Protein AF-A0A654IGX2-F1 (afdb_monomer_lite)

Secondary structure (DSSP, 8-state):
----S-TTTTTTHHHHHHHHHHHHHHHHHHHHIIIIIHHHH-TT-EEEEEEEEEEEETTEEEEEEEEEEEEE-TTT--EEEEEE-SSHHHHHTTT-SB-HHHHHHHHHHHHTTPPPPGGGGGGS--HHHHHHHHHHTTHHHHHHHHHHHHHHHHHHHHHT--SEEEEEEEEEEE---STT---EEEEEEEEEEE-----

pLDDT: mean 85.75, std 12.94, range [39.56, 97.81]

Organism: NCBI:txid1179777

Sequence (199 aa):
MSIEIDIFNNEFLFLKELYSQKANEINQIEKHFREVERKKLHPNWRIYRRSKRKWITLAGIFELNITMYEATDKITNKITRFTYYHHNKLKELKFSKYDTDNIKFAIKSYLDGSTIPSFLRPFLPSKQLLNHYLQTLKISNKIEQENKGKLDSLKTKLFNSDEQIYIEMDDLYINHQAEKKKKMRVREIIFHTQKITSL

Foldseek 3Di:
DDPPDPPCPCVQVVVLVVVAVVLVVQQVLVVCCVPPVCCVPPVQKDFPDKDWAWAFEQSGIGTHIWTKIWGQDPPPRDIDIDTDRSDVVVVVCPVHSADPVLLVVQLVCVVVVHDDDPVCVVRHDDPVVNVVCCVVVVVVVVVVVVVVVVVVVVVVCVVPDPFDKDKDKDWDWDQDPDPDDRTDTDIDIDIDTDPPDDD

Structure (mmCIF, N/CA/C/O backbone):
data_AF-A0A654IGX2-F1
#
_entry.id   AF-A0A654IGX2-F1
#
loop_
_atom_site.group_PDB
_atom_site.id
_atom_site.type_symbol
_atom_site.label_atom_id
_atom_site.label_alt_id
_atom_site.label_comp_id
_atom_site.label_asym_id
_atom_site.label_entity_id
_atom_site.label_seq_id
_atom_site.pdbx_PDB_ins_code
_atom_site.Cartn_x
_atom_site.Cartn_y
_atom_site.Cartn_z
_atom_site.occupancy
_atom_site.B_iso_or_equiv
_atom_site.auth_seq_id
_atom_site.auth_comp_id
_atom_site.auth_asym_id
_atom_site.auth_atom_id
_atom_site.pdbx_PDB_model_num
ATOM 1 N N . MET A 1 1 ? -21.123 -27.443 3.506 1.00 41.62 1 MET A N 1
ATOM 2 C CA . MET A 1 1 ? -21.437 -27.327 2.070 1.00 41.62 1 MET A CA 1
ATOM 3 C C . MET A 1 1 ? -20.733 -26.070 1.575 1.00 41.62 1 MET A C 1
ATOM 5 O O . MET A 1 1 ? -21.175 -24.977 1.897 1.00 41.62 1 MET A O 1
ATOM 9 N N . SER A 1 2 ? -19.550 -26.207 0.971 1.00 46.69 2 SER A N 1
ATOM 10 C CA . SER A 1 2 ? -18.832 -25.081 0.365 1.00 46.69 2 SER A CA 1
ATOM 11 C C . SER A 1 2 ? -19.423 -24.853 -1.015 1.00 46.69 2 SER A C 1
ATOM 13 O O . SER A 1 2 ? -19.369 -25.742 -1.859 1.00 46.69 2 SER A O 1
ATOM 15 N N . ILE A 1 3 ? -20.030 -23.692 -1.233 1.00 47.44 3 ILE A N 1
ATOM 16 C CA . ILE A 1 3 ? -20.425 -23.278 -2.575 1.00 47.44 3 ILE A CA 1
ATOM 17 C C . ILE A 1 3 ? -19.112 -23.034 -3.336 1.00 47.44 3 ILE A C 1
ATOM 19 O O . ILE A 1 3 ? -18.418 -22.060 -3.068 1.00 47.44 3 ILE A O 1
ATOM 23 N N . GLU A 1 4 ? -18.724 -23.966 -4.210 1.00 57.72 4 GLU A N 1
ATOM 24 C CA . GLU A 1 4 ? -17.511 -23.864 -5.045 1.00 57.72 4 GLU A CA 1
ATOM 25 C C . GLU A 1 4 ? -17.685 -22.892 -6.223 1.00 57.72 4 GLU A C 1
ATOM 27 O O . GLU A 1 4 ? -16.710 -22.506 -6.865 1.00 57.72 4 GLU A O 1
ATOM 32 N N . ILE A 1 5 ? -18.922 -22.467 -6.493 1.00 54.00 5 ILE A N 1
ATOM 33 C CA . ILE A 1 5 ? -19.256 -21.529 -7.562 1.00 54.00 5 ILE A CA 1
ATOM 34 C C . ILE A 1 5 ? -19.442 -20.143 -6.951 1.00 54.00 5 ILE A C 1
ATOM 36 O O . ILE A 1 5 ? -20.475 -19.840 -6.354 1.00 54.00 5 ILE A O 1
ATOM 40 N N . ASP A 1 6 ? -18.438 -19.289 -7.121 1.00 57.69 6 ASP A N 1
ATOM 41 C CA . ASP A 1 6 ? -18.555 -17.870 -6.808 1.00 57.69 6 ASP A CA 1
ATOM 42 C C . ASP A 1 6 ? -19.460 -17.187 -7.849 1.00 57.69 6 ASP A C 1
ATOM 44 O O . ASP A 1 6 ? -19.015 -16.744 -8.909 1.00 57.69 6 ASP A O 1
ATOM 48 N N . ILE A 1 7 ? -20.761 -17.136 -7.552 1.00 58.22 7 ILE A N 1
ATOM 49 C CA . ILE A 1 7 ? -21.779 -16.451 -8.365 1.00 58.22 7 ILE A CA 1
ATOM 50 C C . ILE A 1 7 ? -21.564 -14.927 -8.436 1.00 58.22 7 ILE A C 1
ATOM 52 O O . ILE A 1 7 ? -22.205 -14.258 -9.244 1.00 58.22 7 ILE A O 1
ATOM 56 N N . PHE A 1 8 ? -20.635 -14.390 -7.639 1.00 61.94 8 PHE A N 1
ATOM 57 C CA . PHE A 1 8 ? -20.276 -12.977 -7.562 1.00 61.94 8 PHE A CA 1
ATOM 58 C C . PHE A 1 8 ? -18.920 -12.661 -8.212 1.00 61.94 8 PHE A C 1
ATOM 60 O O . PHE A 1 8 ? -18.457 -11.524 -8.172 1.00 61.94 8 PHE A O 1
ATOM 67 N N . ASN A 1 9 ? -18.295 -13.617 -8.908 1.00 58.19 9 ASN A N 1
ATOM 68 C CA . ASN A 1 9 ? -16.995 -13.425 -9.570 1.00 58.19 9 ASN A CA 1
ATOM 69 C C . ASN A 1 9 ? -17.001 -12.297 -10.637 1.00 58.19 9 ASN A C 1
ATOM 71 O O . ASN A 1 9 ? -15.951 -11.803 -11.054 1.00 58.19 9 ASN A O 1
ATOM 75 N N . ASN A 1 10 ? -18.190 -11.852 -11.059 1.00 57.22 10 ASN A N 1
ATOM 76 C CA . ASN A 1 10 ? -18.388 -10.737 -11.985 1.00 57.22 10 ASN A CA 1
ATOM 77 C C . ASN A 1 10 ? -18.581 -9.368 -11.302 1.00 57.22 10 ASN A C 1
ATOM 79 O O . ASN A 1 10 ? -18.597 -8.359 -12.007 1.00 57.22 10 ASN A O 1
ATOM 83 N N . GLU A 1 11 ? -18.692 -9.288 -9.968 1.00 59.75 11 GLU A N 1
ATOM 84 C CA . GLU A 1 11 ? -19.080 -8.060 -9.241 1.00 59.75 11 GLU A CA 1
ATOM 85 C C . GLU A 1 11 ? -18.086 -6.894 -9.368 1.00 59.75 11 GLU A C 1
ATOM 87 O O . GLU A 1 11 ? -18.400 -5.761 -9.012 1.00 59.75 11 GLU A O 1
ATOM 92 N N . PHE A 1 12 ? -16.915 -7.115 -9.967 1.00 68.06 12 PHE A N 1
ATOM 93 C CA . PHE A 1 12 ? -15.932 -6.060 -10.216 1.00 68.06 12 PHE A CA 1
ATOM 94 C C . PHE A 1 12 ? -15.356 -6.075 -11.632 1.00 68.06 12 PHE A C 1
ATOM 96 O O . PHE A 1 12 ? -14.269 -5.535 -11.843 1.00 68.06 12 PHE A O 1
ATOM 103 N N . LEU A 1 13 ? -16.058 -6.666 -12.609 1.00 80.81 13 LEU A N 1
ATOM 104 C CA . LEU A 1 13 ? -15.555 -6.786 -13.984 1.00 80.81 13 LEU A CA 1
ATOM 105 C C . LEU A 1 13 ? -15.146 -5.421 -14.557 1.00 80.81 13 LEU A C 1
ATOM 107 O O . LEU A 1 13 ? -14.019 -5.261 -15.019 1.00 80.81 13 LEU A O 1
ATOM 111 N N . PHE A 1 14 ? -16.004 -4.411 -14.388 1.00 85.88 14 PHE A N 1
ATOM 112 C CA . PHE A 1 14 ? -15.726 -3.039 -14.811 1.00 85.88 14 PHE A CA 1
ATOM 113 C C . PHE A 1 14 ? -14.461 -2.455 -14.162 1.00 85.88 14 PHE A C 1
ATOM 115 O O . PHE A 1 14 ? -13.603 -1.899 -14.847 1.00 85.88 14 PHE A O 1
ATOM 122 N N . LEU A 1 15 ? -14.302 -2.592 -12.839 1.00 87.38 15 LEU A N 1
ATOM 123 C CA . LEU A 1 15 ? -13.105 -2.088 -12.160 1.00 87.38 15 LEU A CA 1
ATOM 124 C C . LEU A 1 15 ? -11.863 -2.841 -12.637 1.00 87.38 15 LEU A C 1
ATOM 126 O O . LEU A 1 15 ? -10.837 -2.227 -12.921 1.00 87.38 15 LEU A O 1
ATOM 130 N N . LYS A 1 16 ? -11.945 -4.164 -12.765 1.00 90.06 16 LYS A N 1
ATOM 131 C CA . LYS A 1 16 ? -10.838 -4.989 -13.246 1.00 90.06 16 LYS A CA 1
ATOM 132 C C . LYS A 1 16 ? -10.408 -4.581 -14.656 1.00 90.06 16 LYS A C 1
ATOM 134 O O . LYS A 1 16 ? -9.208 -4.457 -14.902 1.00 90.06 16 LYS A O 1
ATOM 139 N N . GLU A 1 17 ? -11.360 -4.317 -15.547 1.00 92.50 17 GLU A N 1
ATOM 140 C CA . GLU A 1 17 ? -11.111 -3.794 -16.893 1.00 92.50 17 GLU A CA 1
ATOM 141 C C . GLU A 1 17 ? -10.457 -2.413 -16.851 1.00 92.50 17 GLU A C 1
ATOM 143 O O . GLU A 1 17 ? -9.412 -2.220 -17.471 1.00 92.50 17 GLU A O 1
ATOM 148 N N . LEU A 1 18 ? -10.990 -1.484 -16.055 1.00 93.69 18 LEU A N 1
ATOM 149 C CA . LEU A 1 18 ? -10.430 -0.142 -15.890 1.00 93.69 18 LEU A CA 1
ATOM 150 C C . LEU A 1 18 ? -8.968 -0.184 -15.417 1.00 93.69 18 LEU A C 1
ATOM 152 O O . LEU A 1 18 ? -8.101 0.501 -15.964 1.00 93.69 18 LEU A O 1
ATOM 156 N N . TYR A 1 19 ? -8.671 -0.989 -14.395 1.00 94.56 19 TYR A N 1
ATOM 157 C CA . TYR A 1 19 ? -7.307 -1.143 -13.888 1.00 94.56 19 TYR A CA 1
ATOM 158 C C . TYR A 1 19 ? -6.400 -1.878 -14.884 1.00 94.56 19 TYR A C 1
ATOM 160 O O . TYR A 1 19 ? -5.222 -1.535 -14.994 1.00 94.56 19 TYR A O 1
ATOM 168 N N . SER A 1 20 ? -6.935 -2.835 -15.649 1.00 95.50 20 SER A N 1
ATOM 169 C CA . SER A 1 20 ? -6.199 -3.510 -16.721 1.00 95.50 20 SER A CA 1
ATOM 170 C C . SER A 1 20 ? -5.816 -2.540 -17.840 1.00 95.50 20 SER A C 1
ATOM 172 O O . SER A 1 20 ? -4.650 -2.494 -18.234 1.00 95.50 20 SER A O 1
ATOM 174 N N . GLN A 1 21 ? -6.754 -1.704 -18.292 1.00 96.44 21 GLN A N 1
ATOM 175 C CA . GLN A 1 21 ? -6.509 -0.666 -19.294 1.00 96.44 21 GLN A CA 1
ATOM 176 C C . GLN A 1 21 ? -5.429 0.313 -18.824 1.00 96.44 21 GLN A C 1
ATOM 178 O O . GLN A 1 21 ? -4.452 0.533 -19.537 1.00 96.44 21 GLN A O 1
ATOM 183 N N . LYS A 1 22 ? -5.530 0.809 -17.584 1.00 96.19 22 LYS A N 1
ATOM 184 C CA . LYS A 1 22 ? -4.509 1.688 -16.989 1.00 96.19 22 LYS A CA 1
ATOM 185 C C . LYS A 1 22 ? -3.140 1.016 -16.883 1.00 96.19 22 LYS A C 1
ATOM 187 O O . LYS A 1 22 ? -2.118 1.635 -17.167 1.00 96.19 22 LYS A O 1
ATOM 192 N N . ALA A 1 23 ? -3.088 -0.252 -16.475 1.00 97.00 23 ALA A N 1
ATOM 193 C CA . ALA A 1 23 ? -1.830 -0.993 -16.419 1.00 97.00 23 ALA A CA 1
ATOM 194 C C . ALA A 1 23 ? -1.205 -1.143 -17.816 1.00 97.00 23 ALA A C 1
ATOM 196 O O . ALA A 1 23 ? 0.006 -0.975 -17.970 1.00 97.00 23 ALA A O 1
ATOM 197 N N . ASN A 1 24 ? -2.026 -1.402 -18.836 1.00 97.56 24 ASN A N 1
ATOM 198 C CA . ASN A 1 24 ? -1.583 -1.491 -20.224 1.00 97.56 24 ASN A CA 1
ATOM 199 C C . ASN A 1 24 ? -1.046 -0.155 -20.743 1.00 97.56 24 ASN A C 1
ATOM 201 O O . ASN A 1 24 ? 0.027 -0.144 -21.340 1.00 97.56 24 ASN A O 1
ATOM 205 N N . GLU A 1 25 ? -1.726 0.955 -20.465 1.00 97.38 25 GLU A N 1
ATOM 206 C CA . GLU A 1 25 ? -1.271 2.305 -20.816 1.00 97.38 25 GLU A CA 1
ATOM 207 C C . GLU A 1 25 ? 0.113 2.600 -20.215 1.00 97.38 25 GLU A C 1
ATOM 209 O O . GLU A 1 25 ? 1.060 2.928 -20.932 1.00 97.38 25 GLU A O 1
ATOM 214 N N . ILE A 1 26 ? 0.282 2.370 -18.909 1.00 96.94 26 ILE A N 1
ATOM 215 C CA . ILE A 1 26 ? 1.569 2.557 -18.219 1.00 96.94 26 ILE A CA 1
ATOM 216 C C . ILE A 1 26 ? 2.664 1.677 -18.844 1.00 96.94 26 ILE A C 1
ATOM 218 O O . ILE A 1 26 ? 3.802 2.116 -19.031 1.00 96.94 26 ILE A O 1
ATOM 222 N N . ASN A 1 27 ? 2.328 0.434 -19.192 1.00 97.81 27 ASN A N 1
ATOM 223 C CA . ASN A 1 27 ? 3.257 -0.496 -19.827 1.00 97.81 27 ASN A CA 1
ATOM 224 C C . ASN A 1 27 ? 3.634 -0.078 -21.252 1.00 97.81 27 ASN A C 1
ATOM 226 O O . ASN A 1 27 ? 4.770 -0.312 -21.670 1.00 97.81 27 ASN A O 1
ATOM 230 N N . GLN A 1 28 ? 2.714 0.538 -21.994 1.00 97.50 28 GLN A N 1
ATOM 231 C CA . GLN A 1 28 ? 2.987 1.097 -23.315 1.00 97.50 28 GLN A CA 1
ATOM 232 C C . GLN A 1 28 ? 3.924 2.303 -23.221 1.00 97.50 28 GLN A C 1
ATOM 234 O O . GLN A 1 28 ? 4.871 2.373 -24.002 1.00 97.50 28 GLN A O 1
ATOM 239 N N . ILE A 1 29 ? 3.732 3.182 -22.231 1.00 96.50 29 ILE A N 1
ATOM 240 C CA . ILE A 1 29 ? 4.632 4.314 -21.960 1.00 96.50 29 ILE A CA 1
ATOM 241 C C . ILE A 1 29 ? 6.053 3.811 -21.657 1.00 96.50 29 ILE A C 1
ATOM 243 O O . ILE A 1 29 ? 7.017 4.261 -22.277 1.00 96.50 29 ILE A O 1
ATOM 247 N N . GLU A 1 30 ? 6.199 2.825 -20.760 1.00 96.06 30 GLU A N 1
ATOM 248 C CA . GLU A 1 30 ? 7.504 2.204 -20.471 1.00 96.06 30 GLU A CA 1
ATOM 249 C C . GLU A 1 30 ? 8.147 1.626 -21.733 1.00 96.06 30 GLU A C 1
ATOM 251 O O . GLU A 1 30 ? 9.325 1.876 -22.007 1.00 96.06 30 GLU A O 1
ATOM 256 N N . LYS A 1 31 ? 7.370 0.869 -22.516 1.00 96.44 31 LYS A N 1
ATOM 257 C CA . LYS A 1 31 ? 7.854 0.212 -23.729 1.00 96.44 31 LYS A CA 1
ATOM 258 C C . LYS A 1 31 ? 8.321 1.234 -24.761 1.00 96.44 31 LYS A C 1
ATOM 260 O O . LYS A 1 31 ? 9.419 1.079 -25.299 1.00 96.44 31 LYS A O 1
ATOM 265 N N . HIS A 1 32 ? 7.516 2.266 -25.008 1.00 96.56 32 HIS A N 1
ATOM 266 C CA . HIS A 1 32 ? 7.827 3.325 -25.959 1.00 96.56 32 HIS A CA 1
ATOM 267 C C . HIS A 1 32 ? 9.110 4.056 -25.568 1.00 96.56 32 HIS A C 1
ATOM 269 O O . HIS A 1 32 ? 10.025 4.171 -26.388 1.00 96.56 32 HIS A O 1
ATOM 275 N N . PHE A 1 33 ? 9.238 4.450 -24.297 1.00 95.69 33 PHE A N 1
ATOM 276 C CA . PHE A 1 33 ? 10.460 5.082 -23.819 1.00 95.69 33 PHE A CA 1
ATOM 277 C C . PHE A 1 33 ? 11.670 4.166 -24.020 1.00 95.69 33 PHE A C 1
ATOM 279 O O . PHE A 1 33 ? 12.678 4.569 -24.598 1.00 95.69 33 PHE A O 1
ATOM 286 N N . ARG A 1 34 ? 11.589 2.909 -23.569 1.00 94.44 34 ARG A N 1
ATOM 287 C CA . ARG A 1 34 ? 12.714 1.963 -23.608 1.00 94.44 34 ARG A CA 1
ATOM 288 C C . ARG A 1 34 ? 13.210 1.696 -25.031 1.00 94.44 34 ARG A C 1
ATOM 290 O O . ARG A 1 34 ? 14.422 1.581 -25.250 1.00 94.44 34 ARG A O 1
ATOM 297 N N . GLU A 1 35 ? 12.288 1.547 -25.979 1.00 94.12 35 GLU A N 1
ATOM 298 C CA . GLU A 1 35 ? 12.586 1.131 -27.355 1.00 94.12 35 GLU A CA 1
ATOM 299 C C . GLU A 1 35 ? 12.925 2.310 -28.271 1.00 94.12 35 GLU A C 1
ATOM 301 O O . GLU A 1 35 ? 13.792 2.161 -29.141 1.00 94.12 35 GLU A O 1
ATOM 306 N N . VAL A 1 36 ? 12.298 3.470 -28.043 1.00 94.56 36 VAL A N 1
ATOM 307 C CA . VAL A 1 36 ? 12.365 4.640 -28.927 1.00 94.56 36 VAL A CA 1
ATOM 308 C C . VAL A 1 36 ? 13.029 5.831 -28.237 1.00 94.56 36 VAL A C 1
ATOM 310 O O . VAL A 1 36 ? 14.133 6.216 -28.627 1.00 94.56 36 VAL A O 1
ATOM 313 N N . GLU A 1 37 ? 12.401 6.421 -27.217 1.00 94.62 37 GLU A N 1
ATOM 314 C CA . GLU A 1 37 ? 12.834 7.721 -26.672 1.00 94.62 37 GLU A CA 1
ATOM 315 C C . GLU A 1 37 ? 14.202 7.655 -25.996 1.00 94.62 37 GLU A C 1
ATOM 317 O O . GLU A 1 37 ? 15.047 8.516 -26.226 1.00 94.62 37 GLU A O 1
ATOM 322 N N . ARG A 1 38 ? 14.480 6.592 -25.237 1.00 94.19 38 ARG A N 1
ATOM 323 C CA . ARG A 1 38 ? 15.766 6.379 -24.564 1.00 94.19 38 ARG A CA 1
ATOM 324 C C . ARG A 1 38 ? 16.930 6.418 -25.548 1.00 94.19 38 ARG A C 1
ATOM 326 O O . ARG A 1 38 ? 17.967 6.981 -25.226 1.00 94.19 38 ARG A O 1
ATOM 333 N N . LYS A 1 39 ? 16.784 5.834 -26.744 1.00 92.44 39 LYS A N 1
ATOM 334 C CA . LYS A 1 39 ? 17.851 5.849 -27.762 1.00 92.44 39 LYS A CA 1
ATOM 335 C C . LYS A 1 39 ? 18.166 7.270 -28.230 1.00 92.44 39 LYS A C 1
ATOM 337 O O . LYS A 1 39 ? 19.323 7.555 -28.512 1.00 92.44 39 LYS A O 1
ATOM 342 N N . LYS A 1 40 ? 17.146 8.132 -28.294 1.00 93.62 40 LYS A N 1
ATOM 343 C CA . LYS A 1 40 ? 17.262 9.533 -28.716 1.00 93.62 40 LYS A CA 1
ATOM 344 C C . LYS A 1 40 ? 17.799 10.424 -27.591 1.00 93.62 40 LYS A C 1
ATOM 346 O O . LYS A 1 40 ? 18.736 11.177 -27.809 1.00 93.62 40 LYS A O 1
ATOM 351 N N . LEU A 1 41 ? 17.226 10.314 -26.392 1.00 93.19 41 LEU A N 1
ATOM 352 C CA . LEU A 1 41 ? 17.510 11.197 -25.254 1.00 93.19 41 LEU A CA 1
ATOM 353 C C . LEU A 1 41 ? 18.749 10.772 -24.455 1.00 93.19 41 LEU A C 1
ATOM 355 O O . LEU A 1 41 ? 19.503 11.608 -23.964 1.00 93.19 41 LEU A O 1
ATOM 359 N N . HIS A 1 42 ? 18.962 9.463 -24.311 1.00 91.94 42 HIS A N 1
ATOM 360 C CA . HIS A 1 42 ? 19.992 8.882 -23.449 1.00 91.94 42 HIS A CA 1
ATOM 361 C C . HIS A 1 42 ? 20.700 7.704 -24.141 1.00 91.94 42 HIS A C 1
ATOM 363 O O . HIS A 1 42 ? 20.568 6.544 -23.722 1.00 91.94 42 HIS A O 1
ATOM 369 N N . PRO A 1 43 ? 21.463 7.962 -25.221 1.00 90.06 43 PRO A N 1
ATOM 370 C CA . PRO A 1 43 ? 22.091 6.908 -26.018 1.00 90.06 43 PRO A CA 1
ATOM 371 C C . PRO A 1 43 ? 23.091 6.065 -25.214 1.00 90.06 43 PRO A C 1
ATOM 373 O O . PRO A 1 43 ? 23.232 4.870 -25.470 1.00 90.06 43 PRO A O 1
ATOM 376 N N . ASN A 1 44 ? 23.728 6.656 -24.198 1.00 90.12 44 ASN A N 1
ATOM 377 C CA . ASN A 1 44 ? 24.678 5.996 -23.301 1.00 90.12 44 ASN A CA 1
ATOM 378 C C . ASN A 1 44 ? 24.027 5.082 -22.249 1.00 90.12 44 ASN A C 1
ATOM 380 O O . ASN A 1 44 ? 24.742 4.334 -21.586 1.00 90.12 44 ASN A O 1
ATOM 384 N N . TRP A 1 45 ? 22.703 5.124 -22.076 1.00 93.75 45 TRP A N 1
ATOM 385 C CA . TRP A 1 45 ? 22.008 4.231 -21.151 1.00 93.75 45 TRP A CA 1
ATOM 386 C C . TRP A 1 45 ? 21.830 2.853 -21.779 1.00 93.75 45 TRP A C 1
ATOM 388 O O . TRP A 1 45 ? 21.226 2.707 -22.843 1.00 93.75 45 TRP A O 1
ATOM 398 N N . ARG A 1 46 ? 22.301 1.816 -21.099 1.00 93.38 46 ARG A N 1
ATOM 399 C CA . ARG A 1 46 ? 22.082 0.421 -21.485 1.00 93.38 46 ARG A CA 1
ATOM 400 C C . ARG A 1 46 ? 21.008 -0.191 -20.606 1.00 93.38 46 ARG A C 1
ATOM 402 O O . ARG A 1 46 ? 20.831 0.204 -19.459 1.00 93.38 46 ARG A O 1
ATOM 409 N N . ILE A 1 47 ? 20.254 -1.137 -21.154 1.00 95.56 47 ILE A N 1
ATOM 410 C CA . ILE A 1 47 ? 19.270 -1.887 -20.371 1.00 95.56 47 ILE A CA 1
ATOM 411 C C . ILE A 1 47 ? 20.043 -2.904 -19.537 1.00 95.56 47 ILE A C 1
ATOM 413 O O . ILE A 1 47 ? 20.647 -3.813 -20.096 1.00 95.56 47 ILE A O 1
ATOM 417 N N . TYR A 1 48 ? 20.001 -2.755 -18.215 1.00 96.06 48 TYR A N 1
ATOM 418 C CA . TYR A 1 48 ? 20.614 -3.702 -17.288 1.00 96.06 48 TYR A CA 1
ATOM 419 C C . TYR A 1 48 ? 19.656 -4.850 -16.962 1.00 96.06 48 TYR A C 1
ATOM 421 O O . TYR A 1 48 ? 20.014 -6.022 -17.038 1.00 96.06 48 TYR A O 1
ATOM 429 N N . ARG A 1 49 ? 18.410 -4.519 -16.598 1.00 95.19 49 ARG A N 1
ATOM 430 C CA . ARG A 1 49 ? 17.406 -5.517 -16.214 1.00 95.19 49 ARG A CA 1
ATOM 431 C C . ARG A 1 49 ? 16.000 -5.031 -16.512 1.00 95.19 49 ARG A C 1
ATOM 433 O O . ARG A 1 49 ? 15.666 -3.881 -16.252 1.00 95.19 49 ARG A O 1
ATOM 440 N N . ARG A 1 50 ? 15.156 -5.950 -16.975 1.00 94.81 50 ARG A N 1
ATOM 441 C CA . ARG A 1 50 ? 13.703 -5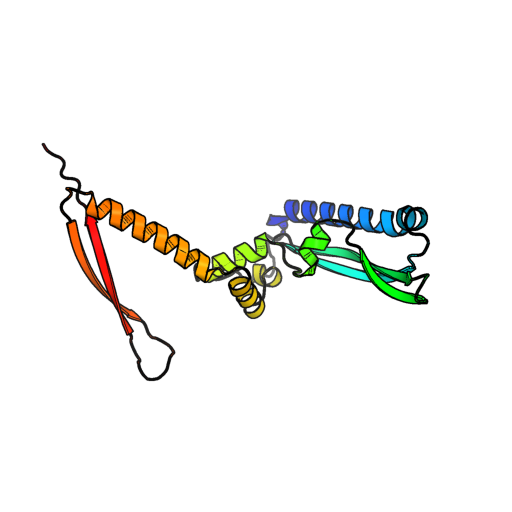.771 -17.045 1.00 94.81 50 ARG A CA 1
ATOM 442 C C . ARG A 1 50 ? 13.059 -6.584 -15.936 1.00 94.81 50 ARG A C 1
ATOM 444 O O . ARG A 1 50 ? 13.436 -7.734 -15.704 1.00 94.81 50 ARG A O 1
ATOM 451 N N . SER A 1 51 ? 12.107 -5.994 -15.239 1.00 93.56 51 SER A N 1
ATOM 452 C CA . SER A 1 51 ? 11.314 -6.690 -14.238 1.00 93.56 51 SER A CA 1
ATOM 453 C C . SER A 1 51 ? 9.874 -6.202 -14.279 1.00 93.56 51 SER A C 1
ATOM 455 O O . SER A 1 51 ? 9.522 -5.268 -15.002 1.00 93.56 51 SER A O 1
ATOM 457 N N . LYS A 1 52 ? 9.022 -6.890 -13.526 1.00 94.00 52 LYS A N 1
ATOM 458 C CA . LYS A 1 52 ? 7.628 -6.517 -13.348 1.00 94.00 52 LYS A CA 1
ATOM 459 C C . LYS A 1 52 ? 7.383 -6.195 -11.885 1.00 94.00 52 LYS A C 1
ATOM 461 O O . LYS A 1 52 ? 7.855 -6.905 -10.994 1.00 94.00 52 LYS A O 1
ATOM 466 N N . ARG A 1 53 ? 6.645 -5.121 -11.636 1.00 93.88 53 ARG A N 1
ATOM 467 C CA . ARG A 1 53 ? 6.192 -4.707 -10.312 1.00 93.88 53 ARG A CA 1
ATOM 468 C C . ARG A 1 53 ? 4.709 -5.027 -10.185 1.00 93.88 53 ARG A C 1
ATOM 470 O O . ARG A 1 53 ? 3.927 -4.677 -11.061 1.00 93.88 53 ARG A O 1
ATOM 477 N N . LYS A 1 54 ? 4.326 -5.672 -9.083 1.00 95.31 54 LYS A N 1
ATOM 478 C CA . LYS A 1 54 ? 2.913 -5.889 -8.763 1.00 95.31 54 LYS A CA 1
ATOM 479 C C . LYS A 1 54 ? 2.278 -4.581 -8.298 1.00 95.31 54 LYS A C 1
ATOM 481 O O . LYS A 1 54 ? 2.845 -3.900 -7.444 1.00 95.31 54 LYS A O 1
ATOM 486 N N . TRP A 1 55 ? 1.098 -4.297 -8.825 1.00 96.38 55 TRP A N 1
ATOM 487 C CA . TRP A 1 55 ? 0.177 -3.271 -8.366 1.00 96.38 55 TRP A CA 1
ATOM 488 C C . TRP A 1 55 ? -1.082 -3.975 -7.859 1.00 96.38 55 TRP A C 1
ATOM 490 O O . TRP A 1 55 ? -1.859 -4.520 -8.639 1.00 96.38 55 TRP A O 1
ATOM 500 N N . ILE A 1 56 ? -1.214 -4.054 -6.538 1.00 95.56 56 ILE A N 1
ATOM 501 C CA . ILE A 1 56 ? -2.307 -4.743 -5.854 1.00 95.56 56 ILE A CA 1
ATOM 502 C C . ILE A 1 56 ? -3.373 -3.714 -5.499 1.00 95.56 56 ILE A C 1
ATOM 504 O O . ILE A 1 56 ? -3.101 -2.786 -4.738 1.00 95.56 56 ILE A O 1
ATOM 508 N N . THR A 1 57 ? -4.572 -3.906 -6.032 1.00 94.06 57 THR A N 1
ATOM 509 C CA . THR A 1 57 ? -5.745 -3.061 -5.805 1.00 94.06 57 THR A CA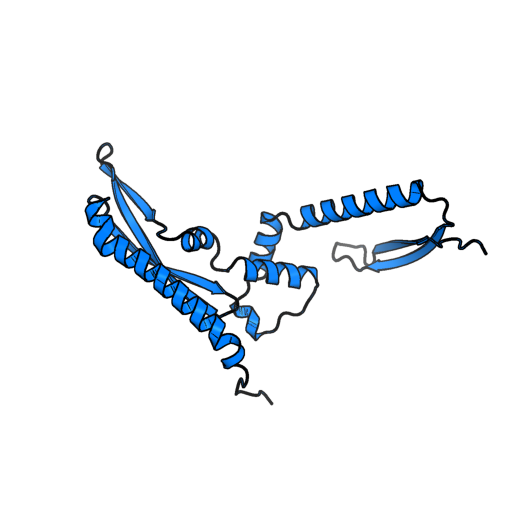 1
ATOM 510 C C . THR A 1 57 ? -6.891 -3.930 -5.298 1.00 94.06 57 THR A C 1
ATOM 512 O O . THR A 1 57 ? -6.779 -5.156 -5.260 1.00 94.06 57 THR A O 1
ATOM 515 N N . LEU A 1 58 ? -8.000 -3.323 -4.876 1.00 89.31 58 LEU A N 1
ATOM 516 C CA . LEU A 1 58 ? -9.214 -4.083 -4.546 1.00 89.31 58 LEU A CA 1
ATOM 517 C C . LEU A 1 58 ? -9.828 -4.780 -5.775 1.00 89.31 58 LEU A C 1
ATOM 519 O O . LEU A 1 58 ? -10.532 -5.768 -5.618 1.00 89.31 58 LEU A O 1
ATOM 523 N N . ALA A 1 59 ? -9.526 -4.305 -6.989 1.00 89.19 59 ALA A N 1
ATOM 524 C CA . ALA A 1 59 ? -10.021 -4.881 -8.242 1.00 89.19 59 ALA A CA 1
ATOM 525 C C . ALA A 1 59 ? -9.171 -6.056 -8.760 1.00 89.19 59 ALA A C 1
ATOM 527 O O . ALA A 1 59 ? -9.554 -6.725 -9.721 1.00 89.19 59 ALA A O 1
ATOM 528 N N . GLY A 1 60 ? -7.989 -6.286 -8.180 1.00 91.00 60 GLY A N 1
ATOM 529 C CA . GLY A 1 60 ? -7.106 -7.369 -8.591 1.00 91.00 60 GLY A CA 1
ATOM 530 C C . GLY A 1 60 ? -5.621 -7.056 -8.451 1.00 91.00 60 GLY A C 1
ATOM 531 O O . GLY A 1 60 ? -5.196 -6.071 -7.847 1.00 91.00 60 GLY A O 1
ATOM 532 N N . ILE A 1 61 ? -4.807 -7.938 -9.029 1.00 94.06 61 ILE A N 1
ATOM 533 C CA . ILE A 1 61 ? -3.352 -7.800 -9.074 1.00 94.06 61 ILE A CA 1
ATOM 534 C C . ILE A 1 61 ? -2.945 -7.562 -10.522 1.00 94.06 61 ILE A C 1
ATOM 536 O O . ILE A 1 61 ? -3.185 -8.403 -11.385 1.00 94.06 61 ILE A O 1
ATOM 540 N N . PHE A 1 62 ? -2.281 -6.438 -10.761 1.00 95.56 62 PHE A N 1
ATOM 541 C CA . PHE A 1 62 ? -1.804 -6.028 -12.077 1.00 95.56 62 PHE A CA 1
ATOM 542 C C . PHE A 1 62 ? -0.277 -5.990 -12.096 1.00 95.56 62 PHE A C 1
ATOM 544 O O . PHE A 1 62 ? 0.371 -5.827 -11.058 1.00 95.56 62 PHE A O 1
ATOM 551 N N . GLU A 1 63 ? 0.315 -6.146 -13.276 1.00 96.25 63 GLU A N 1
ATOM 552 C CA . GLU A 1 63 ? 1.764 -6.112 -13.456 1.00 96.25 63 GLU A CA 1
ATOM 553 C C . GLU A 1 63 ? 2.177 -4.902 -14.287 1.00 96.25 63 GLU A C 1
ATOM 555 O O . GLU A 1 63 ? 1.709 -4.706 -15.409 1.00 96.25 63 GLU A O 1
ATOM 560 N N . LEU A 1 64 ? 3.092 -4.112 -13.734 1.00 96.69 64 LEU A N 1
ATOM 561 C CA . LEU A 1 64 ? 3.669 -2.955 -14.398 1.00 96.69 64 LEU A CA 1
ATOM 562 C C . LEU A 1 64 ? 5.130 -3.235 -14.751 1.00 96.69 64 LEU A C 1
ATOM 564 O O . LEU A 1 64 ? 5.909 -3.682 -13.905 1.00 96.69 64 LEU A O 1
ATOM 568 N N . ASN A 1 65 ? 5.510 -2.969 -15.993 1.00 95.69 65 ASN A N 1
ATOM 569 C CA . ASN A 1 65 ? 6.873 -3.099 -16.474 1.00 95.69 65 ASN A CA 1
ATOM 570 C C . ASN A 1 65 ? 7.752 -2.033 -15.827 1.00 95.69 65 ASN A C 1
ATOM 572 O O . ASN A 1 65 ? 7.376 -0.866 -15.705 1.00 95.69 65 ASN A O 1
ATOM 576 N N . ILE A 1 66 ? 8.949 -2.443 -15.429 1.00 94.38 66 ILE A N 1
ATOM 577 C CA . ILE A 1 66 ? 9.964 -1.536 -14.928 1.00 94.38 66 ILE A CA 1
ATOM 578 C C . ILE A 1 66 ? 11.323 -1.951 -15.474 1.00 94.38 66 ILE A C 1
ATO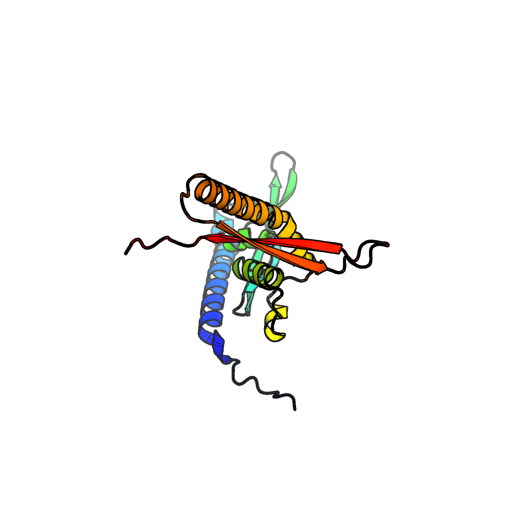M 580 O O . ILE A 1 66 ? 11.682 -3.133 -15.495 1.00 94.38 66 ILE A O 1
ATOM 584 N N . THR A 1 67 ? 12.079 -0.959 -15.929 1.00 94.75 67 THR A N 1
ATOM 585 C CA . THR A 1 67 ? 13.392 -1.182 -16.521 1.00 94.75 67 THR A CA 1
ATOM 586 C C . THR A 1 67 ? 14.456 -0.469 -15.703 1.00 94.75 67 THR A C 1
ATOM 588 O O . THR A 1 67 ? 14.367 0.721 -15.392 1.00 94.75 67 THR A O 1
ATOM 591 N N . MET A 1 68 ? 15.473 -1.238 -15.333 1.00 95.38 68 MET A N 1
ATOM 592 C CA . MET A 1 68 ? 16.711 -0.738 -14.769 1.00 95.38 68 MET A CA 1
ATOM 593 C C . MET A 1 68 ? 17.703 -0.504 -15.894 1.00 95.38 68 MET A C 1
ATOM 595 O O . MET A 1 68 ? 17.939 -1.385 -16.729 1.00 95.38 68 MET A O 1
ATOM 599 N N . TYR A 1 69 ? 18.308 0.669 -15.868 1.00 96.19 69 TYR A N 1
ATOM 600 C CA . TYR A 1 69 ? 19.333 1.074 -16.803 1.00 96.19 69 TYR A CA 1
ATOM 601 C C . TYR A 1 69 ? 20.685 1.111 -16.104 1.00 96.19 69 TYR A C 1
ATOM 603 O O . TYR A 1 69 ? 20.774 1.245 -14.880 1.00 96.19 69 TYR A O 1
ATOM 611 N N . GLU A 1 70 ? 21.736 0.997 -16.898 1.00 95.69 70 GLU A N 1
ATOM 612 C CA . GLU A 1 70 ? 23.095 1.282 -16.477 1.00 95.69 70 GLU A CA 1
ATOM 613 C C . GLU A 1 70 ? 23.724 2.329 -17.390 1.00 95.69 70 GLU A C 1
ATOM 615 O O . GLU A 1 70 ? 23.482 2.350 -18.599 1.00 95.69 70 GLU A O 1
ATOM 620 N N . ALA A 1 71 ? 24.511 3.219 -16.800 1.00 93.38 71 ALA A N 1
ATOM 621 C CA . ALA A 1 71 ? 25.258 4.236 -17.516 1.00 93.38 71 ALA A CA 1
ATOM 622 C C . ALA A 1 71 ? 26.686 4.289 -16.975 1.00 93.38 71 ALA A C 1
ATOM 624 O O . ALA A 1 71 ? 26.903 4.274 -15.760 1.00 93.38 71 ALA A O 1
ATOM 625 N N . THR A 1 72 ? 27.649 4.363 -17.888 1.00 90.62 72 THR A N 1
ATOM 626 C CA . THR A 1 72 ? 29.050 4.605 -17.548 1.00 90.62 72 THR A CA 1
ATOM 627 C C . THR A 1 72 ? 29.270 6.103 -17.419 1.00 90.62 72 THR A C 1
ATOM 629 O O . THR A 1 72 ? 28.989 6.862 -18.353 1.00 90.62 72 THR A O 1
ATOM 632 N N . ASP A 1 73 ? 29.762 6.526 -16.263 1.00 85.75 73 ASP A N 1
ATOM 633 C CA . ASP A 1 73 ? 30.232 7.889 -16.068 1.00 85.75 73 ASP A CA 1
ATOM 634 C C . ASP A 1 73 ? 31.508 8.106 -16.892 1.00 85.75 73 ASP A C 1
ATOM 636 O O . ASP A 1 73 ? 32.476 7.360 -16.759 1.00 85.75 73 ASP A O 1
ATOM 640 N N . LYS A 1 74 ? 31.510 9.124 -17.756 1.00 83.38 74 LYS A N 1
ATOM 641 C CA . LYS A 1 74 ? 32.638 9.423 -18.648 1.00 83.38 74 LYS A CA 1
ATOM 642 C C . LYS A 1 74 ? 33.881 9.897 -17.893 1.00 83.38 74 LYS A C 1
ATOM 644 O O . LYS A 1 74 ? 34.976 9.748 -18.418 1.00 83.38 74 LYS A O 1
ATOM 649 N N . ILE A 1 75 ? 33.714 10.472 -16.700 1.00 84.06 75 ILE A N 1
ATOM 650 C CA . ILE A 1 75 ? 34.819 11.052 -15.923 1.00 84.06 75 ILE A CA 1
ATOM 651 C C . ILE A 1 75 ? 35.484 9.974 -15.066 1.00 84.06 75 ILE A C 1
ATOM 653 O O . ILE A 1 75 ? 36.703 9.849 -15.049 1.00 84.06 75 ILE A O 1
ATOM 657 N N . THR A 1 76 ? 34.682 9.175 -14.359 1.00 86.31 76 THR A N 1
ATOM 658 C CA . THR A 1 76 ? 35.192 8.174 -13.406 1.00 86.31 76 THR A CA 1
ATOM 659 C C . THR A 1 76 ? 35.283 6.760 -13.980 1.00 86.31 76 THR A C 1
ATOM 661 O O . THR A 1 76 ? 35.791 5.860 -13.312 1.00 86.31 76 THR A O 1
ATOM 664 N N . ASN A 1 77 ? 34.762 6.543 -15.192 1.00 86.31 77 ASN A N 1
ATOM 665 C CA . ASN A 1 77 ? 34.600 5.242 -15.846 1.00 86.31 77 ASN A CA 1
ATOM 666 C C . ASN A 1 77 ? 33.820 4.205 -15.007 1.00 86.31 77 ASN A C 1
ATOM 668 O O . ASN A 1 77 ? 33.882 3.001 -15.258 1.00 86.31 77 ASN A O 1
ATOM 672 N N . LYS A 1 78 ? 33.071 4.663 -13.993 1.00 90.81 78 LYS A N 1
ATOM 673 C CA . LYS A 1 78 ? 32.265 3.808 -13.118 1.00 90.81 78 LYS A CA 1
ATOM 674 C C . LYS A 1 78 ? 30.897 3.546 -13.733 1.00 90.81 78 LYS A C 1
ATOM 676 O O . LYS A 1 78 ? 30.256 4.444 -14.278 1.00 90.81 78 LYS A O 1
ATOM 681 N N . ILE A 1 79 ? 30.422 2.312 -13.588 1.00 92.00 79 ILE A N 1
ATOM 682 C CA . ILE A 1 79 ? 29.073 1.918 -13.997 1.00 92.00 79 ILE A CA 1
ATOM 683 C C . ILE A 1 79 ? 28.103 2.247 -12.865 1.00 92.00 79 ILE A C 1
ATOM 685 O O . ILE A 1 79 ? 28.240 1.753 -11.746 1.00 92.00 79 ILE A O 1
ATOM 689 N N . THR A 1 80 ? 27.090 3.049 -13.172 1.00 93.31 80 THR A N 1
ATOM 690 C CA . THR A 1 80 ? 25.985 3.361 -12.262 1.00 93.31 80 THR A CA 1
ATOM 691 C C . THR A 1 80 ? 24.715 2.686 -12.750 1.00 93.31 80 THR A C 1
ATOM 693 O O . THR A 1 80 ? 24.423 2.688 -13.943 1.00 93.31 80 THR A O 1
ATOM 696 N N . ARG A 1 81 ? 23.958 2.083 -11.829 1.00 94.44 81 ARG A N 1
ATOM 697 C CA . ARG A 1 81 ? 22.687 1.411 -12.123 1.00 94.44 81 ARG A CA 1
ATOM 698 C C . ARG A 1 81 ? 21.555 2.167 -11.461 1.00 94.44 81 ARG A C 1
ATOM 700 O O . ARG A 1 81 ? 21.635 2.481 -10.276 1.00 94.44 81 ARG A O 1
ATOM 707 N N . PHE A 1 82 ? 20.487 2.421 -12.199 1.00 93.69 82 PHE A N 1
ATOM 708 C CA . PHE A 1 82 ? 19.332 3.141 -11.678 1.00 93.69 82 PHE A CA 1
ATOM 709 C C . PHE A 1 82 ? 18.040 2.641 -12.316 1.00 93.69 82 PHE A C 1
ATOM 711 O O . PHE A 1 82 ? 18.016 2.054 -13.395 1.00 93.69 82 PHE A O 1
ATOM 718 N N . THR A 1 83 ? 16.940 2.858 -11.605 1.00 92.38 83 THR A N 1
ATOM 719 C CA . THR A 1 83 ? 15.596 2.562 -12.100 1.00 92.38 83 THR A CA 1
ATOM 720 C C . THR A 1 83 ? 14.969 3.854 -12.584 1.00 92.38 83 THR A C 1
ATOM 722 O O . THR A 1 83 ? 14.898 4.813 -11.815 1.00 92.38 83 THR A O 1
ATOM 725 N N . TYR A 1 84 ? 14.502 3.877 -13.829 1.00 89.75 84 TYR A N 1
ATOM 726 C CA . TYR A 1 84 ? 13.746 5.011 -14.340 1.00 89.75 84 TYR A CA 1
ATOM 727 C C . TYR A 1 84 ? 12.251 4.701 -14.251 1.00 89.75 84 TYR A C 1
ATOM 729 O O . TYR A 1 84 ? 11.771 3.694 -14.767 1.00 89.75 84 TYR A O 1
ATOM 737 N N . TYR A 1 85 ? 11.511 5.559 -13.554 1.00 90.81 85 TYR A N 1
ATOM 738 C CA . TYR A 1 85 ? 10.083 5.377 -13.320 1.00 90.81 85 TYR A CA 1
ATOM 739 C C . TYR A 1 85 ? 9.294 6.152 -14.377 1.00 90.81 85 TYR A C 1
ATOM 741 O O . TYR A 1 85 ? 9.060 7.348 -14.216 1.00 90.81 85 TYR A O 1
ATOM 749 N N . HIS A 1 86 ? 8.876 5.457 -15.437 1.00 88.31 86 HIS A N 1
ATOM 750 C CA . HIS A 1 86 ? 8.200 6.039 -16.608 1.00 88.31 86 HIS A CA 1
ATOM 751 C C . HIS A 1 86 ? 6.777 6.558 -16.328 1.00 88.31 86 HIS A C 1
ATOM 753 O O . HIS A 1 86 ? 6.154 7.146 -17.201 1.00 88.31 86 HIS A O 1
ATOM 759 N N . HIS A 1 87 ? 6.258 6.353 -15.115 1.00 93.69 87 HIS A N 1
ATOM 760 C CA . HIS A 1 87 ? 4.956 6.857 -14.691 1.00 93.69 87 HIS A CA 1
ATOM 761 C C . HIS A 1 87 ? 4.945 7.136 -13.181 1.00 93.69 87 HIS A C 1
ATOM 763 O O . HIS A 1 87 ? 5.602 6.429 -12.408 1.00 93.69 87 HIS A O 1
ATOM 769 N N . ASN A 1 88 ? 4.167 8.130 -12.736 1.00 91.81 88 ASN A N 1
ATOM 770 C CA . ASN A 1 88 ? 4.063 8.490 -11.313 1.00 91.81 88 ASN A CA 1
ATOM 771 C C . ASN A 1 88 ? 3.561 7.321 -10.456 1.00 91.81 88 ASN A C 1
ATOM 773 O O . ASN A 1 88 ? 4.077 7.098 -9.363 1.00 91.81 88 ASN A O 1
ATOM 777 N N . LYS A 1 89 ? 2.672 6.485 -11.002 1.00 92.00 89 LYS A N 1
ATOM 778 C CA . LYS A 1 89 ? 2.195 5.281 -10.309 1.00 92.00 89 LYS A CA 1
ATOM 779 C C . LYS A 1 89 ? 3.318 4.306 -9.947 1.00 92.00 89 LYS A C 1
ATOM 781 O O . LYS A 1 89 ? 3.321 3.738 -8.862 1.00 92.00 89 LYS A O 1
ATOM 786 N N . LEU A 1 90 ? 4.318 4.139 -10.814 1.00 91.19 90 LEU A N 1
ATOM 787 C CA . LEU A 1 90 ? 5.480 3.300 -10.506 1.00 91.19 90 LEU A CA 1
ATOM 788 C C . LEU A 1 90 ? 6.343 3.914 -9.388 1.00 91.19 90 LEU A C 1
ATOM 790 O O . LEU A 1 90 ? 6.936 3.167 -8.610 1.00 91.19 90 LEU A O 1
ATOM 794 N N . LYS A 1 91 ? 6.399 5.254 -9.279 1.00 90.38 91 LYS A N 1
ATOM 795 C CA . LYS A 1 91 ? 7.087 5.948 -8.173 1.00 90.38 91 LYS A CA 1
ATOM 796 C C . LYS A 1 91 ? 6.369 5.721 -6.845 1.00 90.38 91 LYS A C 1
ATOM 798 O O . LYS A 1 91 ? 7.034 5.421 -5.858 1.00 90.38 91 LYS A O 1
ATOM 803 N N . GLU A 1 92 ? 5.037 5.803 -6.827 1.00 89.38 92 GLU A N 1
ATOM 804 C CA . GLU A 1 92 ? 4.223 5.449 -5.651 1.00 89.38 92 GLU A CA 1
ATOM 805 C C . GLU A 1 92 ? 4.503 4.007 -5.211 1.00 89.38 92 GLU A C 1
ATOM 807 O O . GLU A 1 92 ? 4.742 3.726 -4.035 1.00 89.38 92 GLU A O 1
ATOM 812 N N . LEU A 1 93 ? 4.575 3.092 -6.182 1.00 90.06 93 LEU A N 1
ATOM 813 C CA . LEU A 1 93 ? 4.797 1.671 -5.935 1.00 90.06 93 LEU A CA 1
ATOM 814 C C . LEU A 1 93 ? 6.256 1.305 -5.609 1.00 90.06 93 LEU A C 1
ATOM 816 O O . LEU A 1 93 ? 6.589 0.122 -5.472 1.00 90.06 93 LEU A O 1
ATOM 820 N N . LYS A 1 94 ? 7.154 2.288 -5.466 1.00 85.06 94 LYS A N 1
ATOM 821 C CA . LYS A 1 94 ? 8.562 2.059 -5.108 1.00 85.06 94 LYS A CA 1
ATOM 822 C C . LYS A 1 94 ? 8.687 1.355 -3.758 1.00 85.06 94 LYS A C 1
ATOM 824 O O . LYS A 1 94 ? 9.420 0.373 -3.639 1.00 85.06 94 LYS A O 1
ATOM 829 N N . PHE A 1 95 ? 7.934 1.818 -2.763 1.00 83.25 95 PHE A N 1
ATOM 830 C CA . PHE A 1 95 ? 8.024 1.326 -1.383 1.00 83.25 95 PHE A CA 1
ATOM 831 C C . PHE A 1 95 ? 6.917 0.333 -1.016 1.00 83.25 95 PHE A C 1
ATOM 833 O O . PHE A 1 95 ? 7.080 -0.455 -0.092 1.00 83.25 95 PHE A O 1
ATOM 840 N N . SER A 1 96 ? 5.816 0.323 -1.767 1.00 90.00 96 SER A N 1
ATOM 841 C CA . SER A 1 96 ? 4.678 -0.569 -1.544 1.00 90.00 96 SER A CA 1
ATOM 842 C C . SER A 1 96 ? 4.214 -1.187 -2.855 1.00 90.00 96 SER A C 1
ATOM 844 O O . SER A 1 96 ? 4.279 -0.554 -3.897 1.00 90.00 96 SER A O 1
ATOM 846 N N . LYS A 1 97 ? 3.725 -2.425 -2.816 1.00 93.56 97 LYS A N 1
ATOM 847 C CA . LYS A 1 97 ? 2.990 -3.031 -3.942 1.00 93.56 97 LYS A CA 1
ATOM 848 C C . LYS A 1 97 ? 1.478 -2.794 -3.853 1.00 9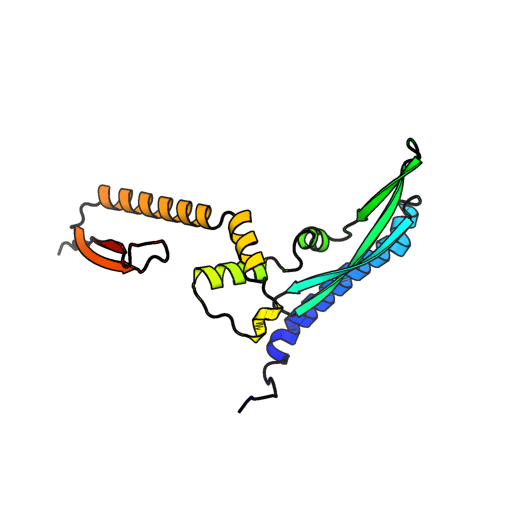3.56 97 LYS A C 1
ATOM 850 O O . LYS A 1 97 ? 0.773 -3.070 -4.816 1.00 93.56 97 LYS A O 1
ATOM 855 N N . TYR A 1 98 ? 0.992 -2.353 -2.695 1.00 95.44 98 TYR A N 1
ATOM 856 C CA . TYR A 1 98 ? -0.420 -2.102 -2.433 1.00 95.44 98 TYR A CA 1
ATOM 857 C C . TYR A 1 98 ? -0.778 -0.683 -2.828 1.00 95.44 98 TYR A C 1
ATOM 859 O O . TYR A 1 98 ? -0.013 0.246 -2.554 1.00 95.44 98 TYR A O 1
ATOM 867 N N . ASP A 1 99 ? -1.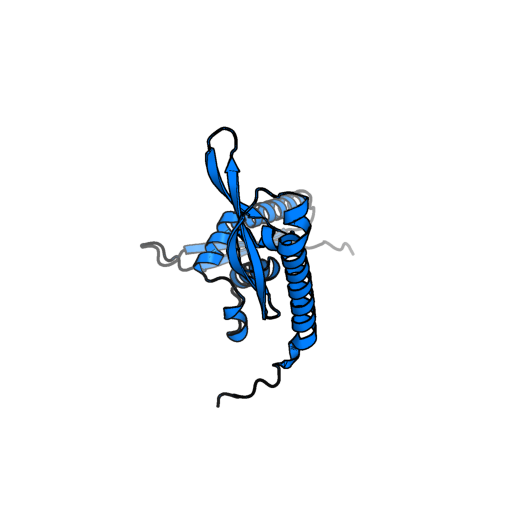952 -0.537 -3.425 1.00 93.38 99 ASP A N 1
ATOM 868 C CA . ASP A 1 99 ? -2.559 0.762 -3.629 1.00 93.38 99 ASP A CA 1
ATOM 869 C C . ASP A 1 99 ? -2.834 1.458 -2.288 1.00 93.38 99 ASP A C 1
ATOM 871 O O . ASP A 1 99 ? -3.034 0.819 -1.249 1.00 93.38 99 ASP A O 1
ATOM 875 N N . THR A 1 100 ? -2.833 2.786 -2.316 1.00 91.75 100 THR A N 1
ATOM 876 C CA . THR A 1 100 ? -3.057 3.623 -1.140 1.00 91.75 100 THR A CA 1
ATOM 877 C C . THR A 1 100 ? -4.404 3.311 -0.497 1.00 91.75 100 THR A C 1
ATOM 879 O O . THR A 1 100 ? -4.500 3.264 0.730 1.00 91.75 100 THR A O 1
ATOM 882 N N . ASP A 1 101 ? -5.435 3.050 -1.300 1.00 91.81 101 ASP A N 1
ATOM 883 C CA . ASP A 1 101 ? -6.773 2.785 -0.774 1.00 91.81 101 ASP A CA 1
ATOM 884 C C . ASP A 1 101 ? -6.865 1.421 -0.079 1.00 91.81 101 ASP A C 1
ATOM 886 O O . ASP A 1 101 ? -7.498 1.313 0.971 1.00 91.81 101 ASP A O 1
ATOM 890 N N . ASN A 1 102 ? -6.124 0.412 -0.549 1.00 94.38 102 ASN A N 1
ATOM 891 C CA . ASN A 1 102 ? -5.992 -0.870 0.148 1.00 94.38 102 ASN A CA 1
ATOM 892 C C . ASN A 1 102 ? -5.341 -0.692 1.530 1.00 94.38 102 ASN A C 1
ATOM 894 O O . ASN A 1 102 ? -5.757 -1.320 2.504 1.00 94.38 102 ASN A O 1
ATOM 898 N N . ILE A 1 103 ? -4.326 0.175 1.628 1.00 94.31 103 ILE A N 1
ATOM 899 C CA . ILE A 1 103 ? -3.657 0.481 2.901 1.00 94.31 103 ILE A CA 1
ATOM 900 C C . ILE A 1 103 ? -4.620 1.208 3.847 1.00 94.31 103 ILE A C 1
ATOM 902 O O . ILE A 1 103 ? -4.734 0.817 5.008 1.00 94.31 103 ILE A O 1
ATOM 906 N N . LYS A 1 104 ? -5.338 2.230 3.360 1.00 94.19 104 LYS A N 1
ATOM 907 C CA . LYS A 1 104 ? -6.347 2.957 4.151 1.00 94.19 104 LYS A CA 1
ATOM 908 C C . LYS A 1 104 ? -7.429 2.018 4.672 1.00 94.19 104 LYS A C 1
ATOM 910 O O . LYS A 1 104 ? -7.736 2.064 5.859 1.00 94.19 104 LYS A O 1
ATOM 915 N N . PHE A 1 105 ? -7.965 1.159 3.804 1.00 94.69 105 PHE A N 1
ATOM 916 C CA . PHE A 1 105 ? -8.969 0.170 4.179 1.00 94.69 105 PHE A CA 1
ATOM 917 C C . PHE A 1 105 ? -8.440 -0.756 5.276 1.00 94.69 105 PHE A C 1
ATOM 919 O O . PHE A 1 105 ? -9.068 -0.881 6.320 1.00 94.69 105 PHE A O 1
ATOM 926 N N . ALA A 1 106 ? -7.242 -1.325 5.101 1.00 95.06 106 ALA A N 1
ATOM 927 C CA . ALA A 1 106 ? -6.648 -2.214 6.098 1.00 95.06 106 ALA A CA 1
ATOM 928 C C . ALA A 1 106 ? -6.429 -1.529 7.458 1.00 95.06 106 ALA A C 1
ATOM 930 O O . ALA A 1 106 ? -6.690 -2.132 8.498 1.00 95.06 106 ALA A O 1
ATOM 931 N N . ILE A 1 107 ? -5.977 -0.269 7.462 1.00 95.31 107 ILE A N 1
ATOM 932 C CA . ILE A 1 107 ? -5.837 0.530 8.687 1.00 95.31 107 ILE A CA 1
ATOM 933 C C . ILE A 1 107 ? -7.200 0.755 9.337 1.00 95.31 107 ILE A C 1
ATOM 935 O O . ILE A 1 107 ? -7.340 0.534 10.536 1.00 95.31 107 ILE A O 1
ATOM 939 N N . LYS A 1 108 ? -8.207 1.160 8.560 1.00 94.81 108 LYS A N 1
ATOM 940 C CA . LYS A 1 108 ? -9.554 1.427 9.070 1.00 94.81 108 LYS A CA 1
ATOM 941 C C . LYS A 1 108 ? -10.180 0.170 9.673 1.00 94.81 108 LYS A C 1
ATOM 943 O O . LYS A 1 108 ? -10.576 0.205 10.831 1.00 94.81 108 LYS A O 1
ATOM 948 N N . SER A 1 109 ? -10.159 -0.954 8.955 1.00 94.00 109 SER A N 1
ATOM 949 C CA . SER A 1 109 ? -10.665 -2.234 9.464 1.00 94.00 109 SER A CA 1
ATOM 950 C C . SER A 1 109 ? -9.961 -2.674 10.748 1.00 94.00 109 SER A C 1
ATOM 952 O O . SER A 1 109 ? -10.606 -3.223 11.635 1.00 94.00 109 SER A O 1
ATOM 954 N N . TYR A 1 110 ? -8.654 -2.422 10.867 1.00 94.38 110 TYR A N 1
ATOM 955 C CA . TYR A 1 110 ? -7.902 -2.719 12.085 1.00 94.38 110 TYR A CA 1
ATOM 956 C C . TYR A 1 110 ? -8.323 -1.844 13.267 1.00 94.38 110 TYR A C 1
ATOM 958 O O . TYR A 1 110 ? -8.520 -2.366 14.361 1.00 94.38 110 TYR A O 1
ATOM 966 N N . LEU A 1 111 ? -8.477 -0.536 13.050 1.00 93.12 111 LEU A N 1
ATOM 967 C CA . LEU A 1 111 ? -8.920 0.397 14.090 1.00 93.12 111 LEU A CA 1
ATOM 968 C C . LEU A 1 111 ? -10.353 0.109 14.547 1.00 93.12 111 LEU A C 1
ATOM 970 O O . LEU A 1 111 ? -10.645 0.218 15.732 1.00 93.12 111 LEU A O 1
ATOM 974 N N . ASP A 1 112 ? -11.216 -0.304 13.621 1.00 91.94 112 ASP A N 1
ATOM 975 C CA . ASP A 1 112 ? -12.614 -0.637 13.900 1.00 91.94 112 ASP A CA 1
ATOM 976 C C . ASP A 1 112 ? -12.783 -2.047 14.499 1.00 91.94 112 ASP A C 1
ATOM 978 O O . ASP A 1 112 ? -13.903 -2.461 14.786 1.00 91.94 112 ASP A O 1
ATOM 982 N N . GLY A 1 113 ? -11.705 -2.831 14.636 1.00 89.88 113 GLY A N 1
ATOM 983 C CA . GLY A 1 113 ? -11.780 -4.226 15.088 1.00 89.88 113 GLY A CA 1
ATOM 984 C C . GLY A 1 113 ? -12.590 -5.137 14.155 1.00 89.88 113 GLY A C 1
ATOM 985 O O . GLY A 1 113 ? -13.060 -6.195 14.570 1.00 89.88 113 GLY A O 1
ATOM 986 N N . SER A 1 114 ? -12.772 -4.731 12.896 1.00 90.00 114 SER A N 1
ATOM 987 C CA . SER A 1 114 ? -13.626 -5.420 11.930 1.00 90.00 114 SER A CA 1
ATOM 988 C C . SER A 1 114 ? -12.987 -6.707 11.414 1.00 90.00 114 SER A C 1
ATOM 990 O O . SER A 1 114 ? -11.786 -6.773 11.130 1.00 90.00 114 SER A O 1
ATOM 992 N N . THR A 1 115 ? -13.806 -7.740 11.221 1.00 87.81 115 THR A N 1
ATOM 993 C CA . THR A 1 115 ? -13.368 -8.987 10.592 1.00 87.81 115 THR A CA 1
ATOM 994 C C . THR A 1 115 ? -13.264 -8.801 9.080 1.00 87.81 115 THR A C 1
ATOM 996 O O . THR A 1 115 ? -14.220 -8.441 8.400 1.00 87.81 115 THR A O 1
ATOM 999 N N . ILE A 1 116 ? -12.072 -9.042 8.532 1.00 88.06 116 ILE A N 1
ATOM 1000 C CA . ILE A 1 116 ? -11.831 -8.919 7.092 1.00 88.06 116 ILE A CA 1
ATOM 1001 C C . ILE A 1 116 ? -12.280 -10.212 6.393 1.00 88.06 116 ILE A C 1
ATOM 1003 O O . ILE A 1 116 ? -11.750 -11.285 6.733 1.00 88.06 116 ILE A O 1
ATOM 1007 N N . PRO A 1 117 ? -13.174 -10.129 5.386 1.00 86.62 117 PRO A N 1
ATOM 1008 C CA . PRO A 1 117 ? -13.558 -11.271 4.566 1.00 86.62 117 PRO A CA 1
ATOM 1009 C C . PRO A 1 117 ? -12.349 -11.994 3.967 1.00 86.62 117 PRO A C 1
ATOM 1011 O O . PRO A 1 117 ? -11.378 -11.370 3.531 1.00 86.62 117 PRO A O 1
ATOM 1014 N N . SER A 1 118 ? -12.397 -13.327 3.926 1.00 85.88 118 SER A N 1
ATOM 1015 C CA . SER A 1 118 ? -11.284 -14.162 3.449 1.00 85.88 118 SER A CA 1
ATOM 1016 C C . SER A 1 118 ? -10.848 -13.806 2.025 1.00 85.88 118 SER A C 1
ATOM 1018 O O . SER A 1 118 ? -9.646 -13.726 1.772 1.00 85.88 118 SER A O 1
ATOM 1020 N N . PHE A 1 119 ? -11.804 -13.516 1.137 1.00 84.56 119 PHE A N 1
ATOM 1021 C CA . PHE A 1 119 ? -11.550 -13.173 -0.264 1.00 84.56 119 PHE A CA 1
ATOM 1022 C C . PHE A 1 119 ? -10.766 -11.863 -0.448 1.00 84.56 119 PHE A C 1
ATOM 1024 O O . PHE A 1 119 ? -10.063 -11.712 -1.443 1.00 84.56 119 PHE A O 1
ATOM 1031 N N . LEU A 1 120 ? -10.809 -10.937 0.521 1.00 88.12 120 LEU A N 1
ATOM 1032 C CA . LEU A 1 120 ? -10.064 -9.674 0.453 1.00 88.12 120 LEU A CA 1
ATOM 1033 C C . LEU A 1 120 ? -8.617 -9.794 0.939 1.00 88.12 120 LEU A C 1
ATOM 1035 O O . LEU A 1 120 ? -7.777 -8.965 0.590 1.00 88.12 120 LEU A O 1
ATOM 1039 N N . ARG A 1 121 ? -8.291 -10.827 1.723 1.00 88.00 121 ARG A N 1
ATOM 1040 C CA . ARG A 1 121 ? -6.961 -10.987 2.339 1.00 88.00 121 ARG A CA 1
ATOM 1041 C C . ARG A 1 121 ? -5.793 -10.946 1.342 1.00 88.00 121 ARG A C 1
ATOM 1043 O O . ARG A 1 121 ? -4.790 -10.322 1.685 1.00 88.00 121 ARG A O 1
ATOM 1050 N N . PRO A 1 122 ? -5.873 -11.531 0.128 1.00 89.56 122 PRO A N 1
ATOM 1051 C CA . PRO A 1 122 ? -4.787 -11.451 -0.854 1.00 89.56 122 PRO A CA 1
ATOM 1052 C C . PRO A 1 122 ? -4.463 -10.021 -1.309 1.00 89.56 122 PRO A C 1
ATOM 1054 O O . PRO A 1 122 ? -3.338 -9.748 -1.734 1.00 89.56 122 PRO A O 1
ATOM 1057 N N . PHE A 1 123 ? -5.435 -9.111 -1.216 1.00 92.19 123 PHE A N 1
ATOM 1058 C CA . PHE A 1 123 ? -5.312 -7.727 -1.668 1.00 92.19 123 PHE A CA 1
ATOM 1059 C C . PHE A 1 123 ? -4.866 -6.770 -0.560 1.00 92.19 123 PHE A C 1
ATOM 1061 O O . PHE A 1 123 ? -4.644 -5.589 -0.822 1.00 92.19 123 PHE A O 1
ATOM 1068 N N . LEU A 1 124 ? -4.708 -7.251 0.673 1.00 94.06 124 LEU A N 1
ATOM 1069 C CA . LEU A 1 124 ? -4.406 -6.419 1.833 1.00 94.06 124 LEU A CA 1
ATOM 1070 C C . LEU A 1 124 ? -3.011 -6.712 2.399 1.00 94.06 124 LEU A C 1
ATOM 1072 O O . LEU A 1 124 ? -2.477 -7.814 2.238 1.00 94.06 124 LEU A O 1
ATOM 1076 N N . PRO A 1 125 ? -2.376 -5.724 3.054 1.00 94.50 125 PRO A N 1
ATOM 1077 C CA . PRO A 1 125 ? -1.097 -5.930 3.714 1.00 94.50 125 PRO A CA 1
ATOM 1078 C C . PRO A 1 125 ? -1.198 -6.984 4.823 1.00 94.50 125 PRO A C 1
ATOM 1080 O O . PRO A 1 125 ? -2.215 -7.122 5.500 1.00 94.50 125 PRO A O 1
ATOM 1083 N N . SER A 1 126 ? -0.100 -7.711 5.044 1.00 92.50 126 SER A N 1
ATOM 1084 C CA . SER A 1 126 ? 0.015 -8.603 6.198 1.00 92.50 126 SER A CA 1
ATOM 1085 C C . SER A 1 126 ? -0.016 -7.801 7.500 1.00 92.50 126 SER A C 1
ATOM 1087 O O . SER A 1 126 ? 0.289 -6.609 7.509 1.00 92.50 126 SER A O 1
ATOM 1089 N N . LYS A 1 127 ? -0.289 -8.464 8.628 1.00 91.50 127 LYS A N 1
ATOM 1090 C CA . LYS A 1 127 ? -0.291 -7.821 9.953 1.00 91.50 127 LYS A CA 1
ATOM 1091 C C . LYS A 1 127 ? 1.013 -7.067 10.256 1.00 91.50 127 LYS A C 1
ATOM 1093 O O . LYS A 1 127 ? 0.978 -5.957 10.772 1.00 91.50 127 LYS A O 1
ATOM 1098 N N . GLN A 1 128 ? 2.163 -7.643 9.901 1.00 93.44 128 GLN A N 1
ATOM 1099 C CA . GLN A 1 128 ? 3.467 -6.996 10.097 1.00 93.44 128 GLN A CA 1
ATOM 1100 C C . GLN A 1 128 ? 3.600 -5.718 9.262 1.00 93.44 128 GLN A C 1
ATOM 1102 O O . GLN A 1 128 ? 4.034 -4.686 9.769 1.00 93.44 128 GLN A O 1
ATOM 1107 N N . LEU A 1 129 ? 3.192 -5.774 7.993 1.00 93.62 129 LEU A N 1
ATOM 1108 C CA . LEU A 1 129 ? 3.262 -4.622 7.103 1.00 93.62 129 LEU A CA 1
ATOM 1109 C C . LEU A 1 129 ? 2.235 -3.543 7.482 1.00 93.62 129 LEU A C 1
ATOM 1111 O O . LEU A 1 129 ? 2.526 -2.355 7.396 1.00 93.62 129 LEU A O 1
ATOM 1115 N N . LEU A 1 130 ? 1.060 -3.945 7.962 1.00 94.75 130 LEU A N 1
ATOM 1116 C CA . LEU A 1 130 ? 0.068 -3.037 8.523 1.00 94.75 130 LEU A CA 1
ATOM 1117 C C . LEU A 1 130 ? 0.623 -2.282 9.737 1.00 94.75 130 LEU A C 1
ATOM 1119 O O . LEU A 1 130 ? 0.520 -1.059 9.783 1.00 94.75 130 LEU A O 1
ATOM 1123 N N . ASN A 1 131 ? 1.274 -2.980 10.673 1.00 94.38 131 ASN A N 1
ATOM 1124 C CA . ASN A 1 131 ? 1.929 -2.340 11.817 1.00 94.38 131 ASN A CA 1
ATOM 1125 C C . ASN A 1 131 ? 2.996 -1.332 11.380 1.00 94.38 131 ASN A C 1
ATOM 1127 O O . ASN A 1 131 ? 3.076 -0.241 11.942 1.00 94.38 131 ASN A O 1
ATOM 1131 N N . HIS A 1 132 ? 3.774 -1.667 10.348 1.00 94.62 132 HIS A N 1
ATOM 1132 C CA . HIS A 1 132 ? 4.722 -0.730 9.756 1.00 94.62 132 HIS A CA 1
ATOM 1133 C C . HIS A 1 132 ? 4.014 0.534 9.244 1.00 94.62 132 HIS A C 1
ATOM 1135 O O . HIS A 1 132 ? 4.417 1.637 9.599 1.00 94.62 132 HIS A O 1
ATOM 1141 N N . TYR A 1 133 ? 2.912 0.405 8.495 1.00 93.88 133 TYR A N 1
ATOM 1142 C CA . TYR A 1 133 ? 2.152 1.574 8.036 1.00 93.88 133 TYR A CA 1
ATOM 1143 C C . TYR A 1 133 ? 1.561 2.399 9.182 1.00 93.88 133 TYR A C 1
ATOM 1145 O O . TYR A 1 133 ? 1.628 3.626 9.123 1.00 93.88 133 TYR A O 1
ATOM 1153 N N . LEU A 1 134 ? 1.028 1.763 10.231 1.00 95.38 134 LEU A N 1
ATOM 1154 C CA . LEU A 1 134 ? 0.514 2.463 11.416 1.00 95.38 134 LEU A CA 1
ATOM 1155 C C . LEU A 1 134 ? 1.594 3.353 12.053 1.00 95.38 134 LEU A C 1
ATOM 1157 O O . LEU A 1 134 ? 1.322 4.508 12.391 1.00 95.38 134 LEU A O 1
ATOM 1161 N N . GLN A 1 135 ? 2.823 2.837 12.157 1.00 94.94 135 GLN A N 1
ATOM 1162 C CA . GLN A 1 135 ? 3.974 3.562 12.696 1.00 94.94 135 GLN A CA 1
ATOM 1163 C C . GLN A 1 135 ? 4.448 4.673 11.753 1.00 94.94 135 GLN A C 1
ATOM 1165 O O . GLN A 1 135 ? 4.546 5.830 12.162 1.00 94.94 135 GLN A O 1
ATOM 1170 N N . THR A 1 136 ? 4.708 4.357 10.481 1.00 93.50 136 THR A N 1
ATOM 1171 C CA . THR A 1 136 ? 5.236 5.319 9.501 1.00 93.50 136 THR A CA 1
ATOM 1172 C C . THR A 1 136 ? 4.276 6.483 9.260 1.00 93.50 136 THR A C 1
ATOM 1174 O O . THR A 1 136 ? 4.713 7.625 9.134 1.00 93.50 136 THR A O 1
ATOM 1177 N N . LEU A 1 137 ? 2.966 6.221 9.239 1.00 93.12 137 LEU A N 1
ATOM 1178 C CA . LEU A 1 137 ? 1.936 7.250 9.065 1.00 93.12 137 LEU A CA 1
ATOM 1179 C C . LEU A 1 137 ? 1.569 7.973 10.372 1.00 93.12 137 LEU A C 1
ATOM 1181 O O . LEU A 1 137 ? 0.741 8.891 10.329 1.00 93.12 137 LEU A O 1
ATOM 1185 N N . LYS A 1 138 ? 2.174 7.572 11.502 1.00 96.19 138 LYS A N 1
ATOM 1186 C CA . LYS A 1 138 ? 1.939 8.105 12.854 1.00 96.19 138 LYS A CA 1
ATOM 1187 C C . LYS A 1 138 ? 0.451 8.146 13.210 1.00 96.19 138 LYS A C 1
ATOM 1189 O O . LYS A 1 138 ? -0.058 9.166 13.672 1.00 96.19 138 LYS A O 1
ATOM 1194 N N . ILE A 1 139 ? -0.257 7.045 12.947 1.00 94.00 139 ILE A N 1
ATOM 1195 C CA . ILE A 1 139 ? -1.719 6.981 13.092 1.00 94.00 139 ILE A CA 1
ATOM 1196 C C . ILE A 1 139 ? -2.149 7.248 14.539 1.00 94.00 139 ILE A C 1
ATOM 1198 O O . ILE A 1 1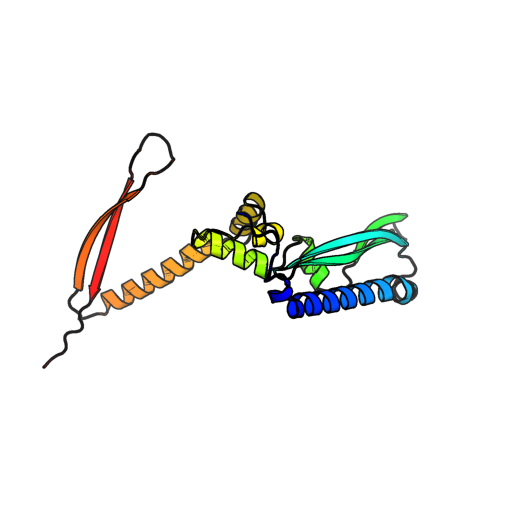39 ? -3.049 8.054 14.746 1.00 94.00 139 ILE A O 1
ATOM 1202 N N . SER A 1 140 ? -1.466 6.667 15.531 1.00 92.12 140 SER A N 1
ATOM 1203 C CA . SER A 1 140 ? -1.765 6.909 16.950 1.00 92.12 140 SER A CA 1
ATOM 1204 C C . SER A 1 140 ? -1.661 8.390 17.318 1.00 92.12 140 SER A C 1
ATOM 1206 O O . SER A 1 140 ? -2.597 8.941 17.883 1.00 92.12 140 SER A O 1
ATOM 1208 N N . ASN A 1 141 ? -0.588 9.068 16.898 1.00 95.25 141 ASN A N 1
ATOM 1209 C CA . ASN A 1 141 ? -0.393 10.492 17.182 1.00 95.25 141 ASN A CA 1
ATOM 1210 C C . ASN A 1 141 ? -1.501 11.352 16.558 1.00 95.25 141 ASN A C 1
ATOM 1212 O O . ASN A 1 141 ? -1.942 12.321 17.165 1.00 95.25 141 ASN A O 1
ATOM 1216 N N . LYS A 1 142 ? -1.963 11.007 15.347 1.00 95.12 142 LYS A N 1
ATOM 1217 C CA . LYS A 1 142 ? -3.085 11.708 14.704 1.00 95.12 142 LYS A CA 1
ATOM 1218 C C . LYS A 1 142 ? -4.380 11.519 15.492 1.00 95.12 142 LYS A C 1
ATOM 1220 O O . LYS A 1 142 ? -5.097 12.487 15.707 1.00 95.12 142 LYS A O 1
ATOM 1225 N N . ILE A 1 143 ? -4.654 10.299 15.958 1.00 92.75 143 ILE A N 1
ATOM 1226 C CA . ILE A 1 143 ? -5.823 10.006 16.801 1.00 92.75 143 ILE A CA 1
ATOM 1227 C C . ILE A 1 143 ? -5.750 10.799 18.112 1.00 92.75 143 ILE A C 1
ATOM 1229 O O . ILE A 1 143 ? -6.737 11.407 18.514 1.00 92.75 143 ILE A O 1
ATOM 1233 N N . GLU A 1 144 ? -4.586 10.842 18.760 1.00 94.69 144 GLU A N 1
ATOM 1234 C CA . GLU A 1 144 ? -4.377 11.618 19.988 1.00 94.69 144 GLU A CA 1
ATOM 1235 C C . GLU A 1 144 ? -4.605 13.118 19.774 1.00 94.69 144 GLU A C 1
ATOM 1237 O O . GLU A 1 144 ? -5.268 13.757 20.588 1.00 94.69 144 GLU A O 1
ATOM 1242 N N . GLN A 1 145 ? -4.099 13.679 18.673 1.00 95.50 145 GLN A N 1
ATOM 1243 C CA . GLN A 1 145 ? -4.294 15.090 18.325 1.00 95.50 145 GLN A CA 1
ATOM 1244 C C . GLN A 1 145 ? -5.770 15.424 18.081 1.00 95.50 145 GLN A C 1
ATOM 1246 O O . GLN A 1 145 ? -6.274 16.394 18.646 1.00 95.50 145 GLN A O 1
ATOM 1251 N N . GLU A 1 146 ? -6.476 14.601 17.304 1.00 94.12 146 GLU A N 1
ATOM 1252 C CA . GLU A 1 146 ? -7.915 14.752 17.051 1.00 94.12 146 GLU A CA 1
ATOM 1253 C C . GLU A 1 146 ? -8.733 14.645 18.345 1.00 94.12 146 GLU A C 1
ATOM 1255 O O . GLU A 1 146 ? -9.608 15.470 18.614 1.00 94.12 146 GLU A O 1
ATOM 1260 N N . ASN A 1 147 ? -8.423 13.659 19.190 1.00 92.44 147 ASN A N 1
ATOM 1261 C CA . ASN A 1 147 ? -9.098 13.480 20.473 1.00 92.44 147 ASN A CA 1
ATOM 1262 C C . ASN A 1 147 ? -8.830 14.649 21.423 1.00 92.44 147 ASN A C 1
ATOM 1264 O O . ASN A 1 147 ? -9.751 15.098 22.102 1.00 92.44 147 ASN A O 1
ATOM 1268 N N . LYS A 1 148 ? -7.603 15.180 21.442 1.00 94.50 148 LYS A N 1
ATOM 1269 C CA . LYS A 1 148 ? -7.266 16.373 22.221 1.00 94.50 148 LYS A CA 1
ATOM 1270 C C . LYS A 1 148 ? -8.055 17.590 21.740 1.00 94.50 148 LYS A C 1
ATOM 1272 O O . LYS A 1 148 ? -8.660 18.264 22.563 1.00 94.50 148 LYS A O 1
ATOM 1277 N N . GLY A 1 149 ? -8.131 17.822 20.428 1.00 93.69 149 GLY A N 1
ATOM 1278 C CA . GLY A 1 149 ? -8.925 18.918 19.863 1.00 93.69 149 GLY A CA 1
ATOM 1279 C C . GLY A 1 149 ? -10.414 18.817 20.213 1.00 93.69 149 GLY A C 1
ATOM 1280 O O . GLY A 1 149 ? -11.028 19.805 20.616 1.00 93.69 149 GLY A O 1
ATOM 1281 N N . LYS A 1 150 ? -10.991 17.609 20.140 1.00 90.62 150 LYS A N 1
ATOM 1282 C CA . LYS A 1 150 ? -12.372 17.354 20.582 1.00 90.62 150 LYS A CA 1
ATOM 1283 C C . LYS A 1 150 ? -12.553 17.621 22.074 1.00 90.62 150 LYS A C 1
ATOM 1285 O O . LYS A 1 150 ? -13.525 18.266 22.454 1.00 90.62 150 LYS A O 1
ATOM 1290 N N . LEU A 1 151 ? -11.625 17.152 22.906 1.00 88.50 151 LEU A N 1
ATOM 1291 C CA . LEU A 1 151 ? -11.669 17.353 24.352 1.00 88.50 151 LEU A CA 1
ATOM 1292 C C . LEU A 1 151 ? -11.571 18.837 24.720 1.00 88.50 151 LEU A C 1
ATOM 1294 O O . LEU A 1 151 ? -12.326 19.303 25.567 1.00 88.50 151 LEU A O 1
ATOM 1298 N N . ASP A 1 152 ? -10.674 19.580 24.077 1.00 91.25 152 ASP A N 1
ATOM 1299 C CA . ASP A 1 152 ? -10.506 21.012 24.315 1.00 91.25 152 ASP A CA 1
ATOM 1300 C C . ASP A 1 152 ? -11.768 21.782 23.885 1.00 91.25 152 ASP A C 1
ATOM 1302 O O . ASP A 1 152 ? -12.271 22.605 24.647 1.00 91.25 152 ASP A O 1
ATOM 1306 N N . SER A 1 153 ? -12.370 21.430 22.740 1.00 88.62 153 SER A N 1
ATOM 1307 C CA . SER A 1 153 ? -13.663 21.988 22.311 1.00 88.62 153 SER A CA 1
ATOM 1308 C C . SER A 1 153 ? -14.796 21.693 23.301 1.00 88.62 153 SER A C 1
ATOM 1310 O O . SER A 1 153 ? -15.582 22.588 23.619 1.00 88.62 153 SER A O 1
ATOM 1312 N N . LEU A 1 154 ? -14.881 20.457 23.802 1.00 84.62 154 LEU A N 1
ATOM 1313 C CA . LEU A 1 154 ? -15.876 20.061 24.802 1.00 84.62 154 LEU A CA 1
ATOM 1314 C C . LEU A 1 154 ? -15.689 20.829 26.111 1.00 84.62 154 LEU A C 1
ATOM 1316 O O . LEU A 1 154 ? -16.667 21.336 26.652 1.00 84.62 154 LEU A O 1
ATOM 1320 N N . LYS A 1 155 ? -14.447 20.982 26.585 1.00 83.75 155 LYS A N 1
ATOM 1321 C CA . LYS A 1 155 ? -14.137 21.784 27.775 1.00 83.75 155 LYS A CA 1
ATOM 1322 C C . LYS A 1 155 ? -14.589 23.228 27.603 1.00 83.75 155 LYS A C 1
ATOM 1324 O O . LYS A 1 155 ? -15.281 23.738 28.473 1.00 83.75 155 LYS A O 1
ATOM 1329 N N . THR A 1 156 ? -14.246 23.877 26.490 1.00 84.94 156 THR A N 1
ATOM 1330 C CA . THR A 1 156 ? -14.665 25.265 26.233 1.00 84.94 156 THR A CA 1
ATOM 1331 C C . THR A 1 156 ? -16.186 25.408 26.220 1.00 84.94 156 THR A C 1
ATOM 1333 O O . THR A 1 156 ? -16.706 26.349 26.810 1.00 84.94 156 THR A O 1
ATOM 1336 N N . LYS A 1 157 ? -16.911 24.471 25.593 1.00 82.62 157 LYS A N 1
ATOM 1337 C CA . LYS A 1 157 ? -18.382 24.472 25.607 1.00 82.62 157 LYS A CA 1
ATOM 1338 C C . LYS A 1 157 ? -18.943 24.307 27.017 1.00 82.62 157 LYS A C 1
ATOM 1340 O O . LYS A 1 157 ? -19.867 25.024 27.368 1.00 82.62 157 LYS A O 1
ATOM 1345 N N . LEU A 1 158 ? -18.368 23.404 27.810 1.00 79.06 158 LEU A N 1
ATOM 1346 C CA . LEU A 1 158 ? -18.796 23.151 29.184 1.00 79.06 158 LEU A CA 1
ATOM 1347 C C . LEU A 1 158 ? -18.562 24.367 30.094 1.00 79.06 158 LEU A C 1
ATOM 1349 O O . LEU A 1 158 ? -19.449 24.730 30.852 1.00 79.06 158 LEU A O 1
ATOM 1353 N N . PHE A 1 159 ? -17.395 25.017 30.005 1.00 77.31 159 PHE A N 1
ATOM 1354 C CA . PHE A 1 159 ? -17.075 26.198 30.821 1.00 77.31 159 PHE A CA 1
ATOM 1355 C C . PHE A 1 159 ? -17.924 27.427 30.482 1.00 77.31 159 PHE A C 1
ATOM 1357 O O . PHE A 1 159 ? -18.156 28.254 31.355 1.00 77.31 159 PHE A O 1
ATOM 1364 N N . ASN A 1 160 ? -18.369 27.549 29.231 1.00 77.50 160 ASN A N 1
ATOM 1365 C CA . ASN A 1 160 ? -19.175 28.678 28.760 1.00 77.50 160 ASN A CA 1
ATOM 1366 C C . ASN A 1 160 ? -20.685 28.382 28.776 1.00 77.50 160 ASN A C 1
ATOM 1368 O O . ASN A 1 160 ? -21.454 29.111 28.153 1.00 77.50 160 ASN A O 1
ATOM 1372 N N . SER A 1 161 ? -21.100 27.280 29.400 1.00 73.19 161 SER A N 1
ATOM 1373 C CA . SER A 1 161 ? -22.486 26.826 29.425 1.00 73.19 161 SER A CA 1
ATOM 1374 C C . SER A 1 161 ? -23.150 27.196 30.748 1.00 73.19 161 SER A C 1
ATOM 1376 O O . SER A 1 161 ? -22.682 26.777 31.802 1.00 73.19 161 SER A O 1
ATOM 1378 N N . ASP A 1 162 ? -24.297 27.873 30.670 1.00 70.25 162 ASP A N 1
ATOM 1379 C CA . ASP A 1 162 ? -25.220 28.065 31.800 1.00 70.25 162 ASP A CA 1
ATOM 1380 C C . ASP A 1 162 ? -26.176 26.861 31.986 1.00 70.25 162 ASP A C 1
ATOM 1382 O O . ASP A 1 162 ? -27.090 26.895 32.810 1.00 70.25 162 ASP A O 1
ATOM 1386 N N . GLU A 1 163 ? -26.010 25.788 31.199 1.00 71.62 163 GLU A N 1
ATOM 1387 C CA . GLU A 1 163 ? -26.835 24.578 31.288 1.00 71.62 163 GLU A CA 1
ATOM 1388 C C . GLU A 1 163 ? -26.537 23.780 32.567 1.00 71.62 163 GLU A C 1
ATOM 1390 O O . GLU A 1 163 ? -25.389 23.644 32.998 1.00 71.62 163 GLU A O 1
ATOM 1395 N N . GLN A 1 164 ? -27.581 23.184 33.149 1.00 73.50 164 GLN A N 1
ATOM 1396 C CA . GLN A 1 164 ? -27.431 22.233 34.245 1.00 73.50 164 GLN A CA 1
ATOM 1397 C C . GLN A 1 164 ? -26.689 20.983 33.747 1.00 73.50 164 GLN A C 1
ATOM 1399 O O . GLN A 1 164 ? -27.096 20.348 32.769 1.00 73.50 164 GLN A O 1
ATOM 1404 N N . ILE A 1 165 ? -25.597 20.635 34.432 1.00 76.50 165 ILE A N 1
ATOM 1405 C CA . ILE A 1 165 ? -24.741 19.493 34.096 1.00 76.50 165 ILE A CA 1
ATOM 1406 C C . ILE A 1 165 ? -25.104 18.317 35.002 1.00 76.50 165 ILE A C 1
ATOM 1408 O O . ILE A 1 165 ? -24.996 18.413 36.226 1.00 76.50 165 ILE A O 1
ATOM 1412 N N . TYR A 1 166 ? -25.469 17.189 34.402 1.00 79.44 166 TYR A N 1
ATOM 1413 C CA . TYR A 1 166 ? -25.594 15.914 35.103 1.00 79.44 166 TYR A CA 1
ATOM 1414 C C . TYR A 1 166 ? -24.347 15.071 34.852 1.00 79.44 166 TYR A C 1
ATOM 1416 O O . TYR A 1 166 ? -23.848 15.002 33.729 1.00 79.44 166 TYR A O 1
ATOM 1424 N N . ILE A 1 167 ? -23.840 14.435 35.906 1.00 81.62 167 ILE A N 1
ATOM 1425 C CA . ILE A 1 167 ? -22.631 13.613 35.852 1.00 81.62 167 ILE A CA 1
ATOM 1426 C C . ILE A 1 167 ? -23.028 12.170 36.125 1.00 81.62 167 ILE A C 1
ATOM 1428 O O . ILE A 1 167 ? -23.552 11.854 37.191 1.00 81.62 167 ILE A O 1
ATOM 1432 N N . GLU A 1 168 ? -22.739 11.300 35.170 1.00 84.25 168 GLU A N 1
ATOM 1433 C CA . GLU A 1 168 ? -22.833 9.856 35.318 1.00 84.25 168 GLU A CA 1
ATOM 1434 C C . GLU A 1 168 ? -21.419 9.281 35.402 1.00 84.25 168 GLU A C 1
ATOM 1436 O O . GLU A 1 168 ? -20.511 9.713 34.690 1.00 84.25 168 GLU A O 1
ATOM 1441 N N . MET A 1 169 ? -21.211 8.343 36.321 1.00 85.75 169 MET A N 1
ATOM 1442 C CA . MET A 1 169 ? -19.918 7.706 36.538 1.00 85.75 169 MET A CA 1
ATOM 1443 C C . MET A 1 169 ? -20.096 6.197 36.480 1.00 85.75 169 MET A C 1
ATOM 1445 O O . MET A 1 169 ? -20.904 5.654 37.232 1.00 85.75 169 MET A O 1
ATOM 1449 N N . ASP A 1 170 ? -19.302 5.536 35.645 1.00 84.12 170 ASP A N 1
ATOM 1450 C CA . ASP A 1 170 ? -19.273 4.079 35.531 1.00 84.12 170 ASP A CA 1
ATOM 1451 C C . ASP A 1 170 ? -17.829 3.558 35.642 1.00 84.12 170 ASP A C 1
ATOM 1453 O O . ASP A 1 170 ? -16.853 4.292 35.459 1.00 84.12 170 ASP A O 1
ATOM 1457 N N . ASP A 1 171 ? -17.673 2.287 35.997 1.00 85.25 171 ASP A N 1
ATOM 1458 C CA . ASP A 1 171 ? -16.383 1.624 36.155 1.00 85.25 171 ASP A CA 1
ATOM 1459 C C . ASP A 1 171 ? -16.281 0.454 35.144 1.00 85.25 171 ASP A C 1
ATOM 1461 O O . ASP A 1 171 ? -16.819 -0.635 35.343 1.00 85.25 171 ASP A O 1
ATOM 1465 N N . LEU A 1 172 ? -15.501 0.643 34.076 1.00 82.19 172 LEU A N 1
ATOM 1466 C CA . LEU A 1 172 ? -15.172 -0.388 33.088 1.00 82.19 172 LEU A CA 1
ATOM 1467 C C . LEU A 1 172 ? -13.931 -1.183 33.522 1.00 82.19 172 LEU A C 1
ATOM 1469 O O . LEU A 1 172 ? -12.883 -0.619 33.832 1.00 82.19 172 LEU A O 1
ATOM 1473 N N . TYR A 1 173 ? -13.984 -2.515 33.475 1.00 82.06 173 TYR A N 1
ATOM 1474 C CA . TYR A 1 173 ? -12.827 -3.366 33.777 1.00 82.06 173 TYR A CA 1
ATOM 1475 C C . TYR A 1 173 ? -12.234 -3.971 32.504 1.00 82.06 173 TYR A C 1
ATOM 1477 O O . TYR A 1 173 ? -12.886 -4.764 31.829 1.00 82.06 173 TYR A O 1
ATOM 1485 N N . ILE A 1 174 ? -10.966 -3.664 32.214 1.00 79.69 174 ILE A N 1
ATOM 1486 C CA . ILE A 1 174 ? -10.232 -4.227 31.073 1.00 79.69 174 ILE A CA 1
ATOM 1487 C C . ILE A 1 174 ? -9.066 -5.105 31.526 1.00 79.69 174 ILE A C 1
ATOM 1489 O O . ILE A 1 174 ? -8.316 -4.779 32.450 1.00 79.69 174 ILE A O 1
ATOM 1493 N N . ASN A 1 175 ? -8.906 -6.248 30.860 1.00 71.50 175 ASN A N 1
ATOM 1494 C CA . ASN A 1 175 ? -7.791 -7.156 31.100 1.00 71.50 175 ASN A CA 1
ATOM 1495 C C . ASN A 1 175 ? -6.565 -6.637 30.344 1.00 71.50 175 ASN A C 1
ATOM 1497 O O . ASN A 1 175 ? -6.558 -6.612 29.115 1.00 71.50 175 ASN A O 1
ATOM 1501 N N . HIS A 1 176 ? -5.522 -6.234 31.068 1.00 64.75 176 HIS A N 1
ATOM 1502 C CA . HIS A 1 176 ? -4.260 -5.833 30.455 1.00 64.75 176 HIS A CA 1
ATOM 1503 C C . HIS A 1 176 ? -3.319 -7.037 30.397 1.00 64.75 176 HIS A C 1
ATOM 1505 O O . HIS A 1 176 ? -3.093 -7.710 31.398 1.00 64.75 176 HIS A O 1
ATOM 1511 N N . GLN A 1 177 ? -2.727 -7.300 29.234 1.00 60.28 177 GLN A N 1
ATOM 1512 C CA . GLN A 1 177 ? -1.837 -8.449 29.021 1.00 60.28 177 GLN A CA 1
ATOM 1513 C C . GLN A 1 177 ? -0.419 -8.252 29.605 1.00 60.28 177 GLN A C 1
ATOM 1515 O O . GLN A 1 177 ? 0.467 -9.058 29.343 1.00 60.28 177 GLN A O 1
ATOM 1520 N N . ALA A 1 178 ? -0.196 -7.184 30.383 1.00 57.06 178 ALA A N 1
ATOM 1521 C CA . ALA A 1 178 ? 1.099 -6.877 30.994 1.00 57.06 178 ALA A CA 1
ATOM 1522 C C . ALA A 1 178 ? 1.118 -7.383 32.443 1.00 57.06 178 ALA A C 1
ATOM 1524 O O . ALA A 1 178 ? 0.096 -7.382 33.128 1.00 57.06 178 ALA A O 1
ATOM 1525 N N . GLU A 1 179 ? 2.277 -7.865 32.879 1.00 58.50 179 GLU A N 1
ATOM 1526 C CA . GLU A 1 179 ? 2.438 -8.778 34.010 1.00 58.50 179 GLU A CA 1
ATOM 1527 C C . GLU A 1 179 ? 1.793 -8.324 35.341 1.00 58.50 179 GLU A C 1
ATOM 1529 O O . GLU A 1 179 ? 1.837 -7.167 35.755 1.00 58.50 179 GLU A O 1
ATOM 1534 N N . LYS A 1 180 ? 1.217 -9.314 36.039 1.00 57.62 180 LYS A N 1
ATOM 1535 C CA . LYS A 1 180 ? 0.693 -9.318 37.423 1.00 57.62 180 LYS A CA 1
ATOM 1536 C C . LYS A 1 180 ? -0.553 -8.490 37.775 1.00 57.62 180 LYS A C 1
ATOM 1538 O O . LYS A 1 180 ? -1.130 -8.769 38.825 1.00 57.62 180 LYS A O 1
ATOM 1543 N N . LYS A 1 181 ? -1.066 -7.579 36.940 1.00 57.00 181 LYS A N 1
ATOM 1544 C CA . LYS A 1 181 ? -2.377 -6.929 37.191 1.00 57.00 181 LYS A CA 1
ATOM 1545 C C . LYS A 1 181 ? -3.463 -7.489 36.268 1.00 57.00 181 LYS A C 1
ATOM 1547 O O . LYS A 1 181 ? -3.634 -7.035 35.145 1.00 57.00 181 LYS A O 1
ATOM 1552 N N . LYS A 1 182 ? -4.223 -8.475 36.769 1.00 58.50 182 LYS A N 1
ATOM 1553 C CA . LYS A 1 182 ? -5.263 -9.201 36.006 1.00 58.50 182 LYS A CA 1
ATOM 1554 C C . LYS A 1 182 ? -6.411 -8.319 35.487 1.00 58.50 182 LYS A C 1
ATOM 1556 O O . LYS A 1 182 ? -7.004 -8.684 34.481 1.00 58.50 182 LYS A O 1
ATOM 1561 N N . LYS A 1 183 ? -6.736 -7.201 36.149 1.00 65.88 183 LYS A N 1
ATOM 1562 C CA . LYS A 1 183 ? -7.828 -6.287 35.767 1.00 65.88 183 LYS A CA 1
ATOM 1563 C C . LYS A 1 183 ? -7.439 -4.839 36.062 1.00 65.88 183 LYS A C 1
ATOM 1565 O O . LYS A 1 183 ? -7.061 -4.528 37.190 1.00 65.88 183 LYS A O 1
ATOM 1570 N N . MET A 1 184 ? -7.541 -3.966 35.067 1.00 70.56 184 MET A N 1
ATOM 1571 C CA . MET A 1 184 ? -7.433 -2.518 35.227 1.00 70.56 184 MET A CA 1
ATOM 1572 C C . MET A 1 184 ? -8.840 -1.926 35.219 1.00 70.56 184 MET A C 1
ATOM 1574 O O . MET A 1 184 ? -9.625 -2.228 34.323 1.00 70.56 184 MET A O 1
ATOM 1578 N N . ARG A 1 185 ? -9.158 -1.105 36.222 1.00 76.69 185 ARG A N 1
ATOM 1579 C CA . ARG A 1 185 ? -10.410 -0.349 36.268 1.00 76.69 185 ARG A CA 1
ATOM 1580 C C . ARG A 1 185 ? -10.208 0.988 35.566 1.00 76.69 185 ARG A C 1
ATOM 1582 O O . ARG A 1 185 ? -9.353 1.769 35.977 1.00 76.69 185 ARG A O 1
ATOM 1589 N N . VAL A 1 186 ? -10.987 1.225 34.527 1.00 77.44 186 VAL A N 1
ATOM 1590 C CA . VAL A 1 186 ? -11.114 2.487 33.810 1.00 77.44 186 VAL A CA 1
ATOM 1591 C C . VAL A 1 186 ? -12.401 3.131 34.298 1.00 77.44 186 VAL A C 1
ATOM 1593 O O . VAL A 1 186 ? -13.464 2.537 34.186 1.00 77.44 186 VAL A O 1
ATOM 1596 N N . ARG A 1 187 ? -12.296 4.320 34.884 1.00 78.25 187 ARG A N 1
ATOM 1597 C CA . ARG A 1 187 ? -13.464 5.085 35.310 1.00 78.25 187 ARG A CA 1
ATOM 1598 C C . ARG A 1 187 ? -13.947 5.929 34.144 1.00 78.25 187 ARG A C 1
ATOM 1600 O O . ARG A 1 187 ? -13.191 6.765 33.650 1.00 78.25 187 ARG A O 1
ATOM 1607 N N . GLU A 1 188 ? -15.172 5.691 33.720 1.00 79.88 188 GLU A N 1
ATOM 1608 C CA . GLU A 1 188 ? -15.859 6.475 32.710 1.00 79.88 188 GLU A CA 1
ATOM 1609 C C . GLU A 1 188 ? -16.692 7.552 33.406 1.00 79.88 188 GLU A C 1
ATOM 1611 O O . GLU A 1 188 ? -17.327 7.304 34.429 1.00 79.88 188 GLU A O 1
ATOM 1616 N N . ILE A 1 189 ? -16.620 8.780 32.897 1.00 78.94 189 ILE A N 1
ATOM 1617 C CA . ILE A 1 189 ? -17.404 9.908 33.397 1.00 78.94 189 ILE A CA 1
ATOM 1618 C C . ILE A 1 189 ? -18.108 10.516 32.192 1.00 78.94 189 ILE A C 1
ATOM 1620 O O . ILE A 1 189 ? -17.446 10.983 31.263 1.00 78.94 189 ILE A O 1
ATOM 1624 N N . ILE A 1 190 ? -19.435 10.503 32.216 1.00 78.88 190 ILE A N 1
ATOM 1625 C CA . ILE A 1 190 ? -20.295 11.038 31.166 1.00 78.88 190 ILE A CA 1
ATOM 1626 C C . ILE A 1 190 ? -20.948 12.310 31.702 1.00 78.88 190 ILE A C 1
ATOM 1628 O O . ILE A 1 190 ? -21.535 12.322 32.783 1.00 78.88 190 ILE A O 1
ATOM 1632 N N . PHE A 1 191 ? -20.825 13.394 30.941 1.00 75.50 191 PHE A N 1
ATOM 1633 C CA . PHE A 1 191 ? -21.464 14.670 31.242 1.00 75.50 191 PHE A CA 1
ATOM 1634 C C . PHE A 1 191 ? -22.659 14.846 30.311 1.00 75.50 191 PHE A C 1
ATOM 1636 O O . PHE A 1 191 ? -22.487 14.938 29.095 1.00 75.50 191 PHE A O 1
ATOM 1643 N N . HIS A 1 192 ? -23.856 14.910 30.881 1.00 78.81 192 HIS A N 1
ATOM 1644 C CA . HIS A 1 192 ? -25.081 15.222 30.156 1.00 78.81 192 HIS A CA 1
ATOM 1645 C C . HIS A 1 192 ? -25.405 16.699 30.363 1.00 78.81 192 HIS A C 1
ATOM 1647 O O . HIS A 1 192 ? -25.371 17.182 31.497 1.00 78.81 192 HIS A O 1
ATOM 1653 N N . THR A 1 193 ? -25.729 17.417 29.290 1.00 70.94 193 THR A N 1
ATOM 1654 C CA . THR A 1 193 ? -26.222 18.794 29.394 1.00 70.94 193 THR A CA 1
ATOM 1655 C C . THR A 1 193 ? -27.697 18.832 29.014 1.00 70.94 193 THR A C 1
ATOM 1657 O O . THR A 1 193 ? -28.111 18.249 28.008 1.00 70.94 193 THR A O 1
ATOM 1660 N N . GLN A 1 194 ? -28.519 19.461 29.856 1.00 66.56 194 GLN A N 1
ATOM 1661 C CA . GLN A 1 194 ? -29.941 19.638 29.582 1.00 66.56 194 GLN A CA 1
ATOM 1662 C C . GLN A 1 194 ? -30.206 21.102 29.244 1.00 66.56 194 GLN A C 1
ATOM 1664 O O . GLN A 1 194 ? -30.025 21.989 30.077 1.00 66.56 194 GLN A O 1
ATOM 1669 N N . LYS A 1 195 ? -30.688 21.354 28.023 1.00 61.22 195 LYS A N 1
ATOM 1670 C CA . LYS A 1 195 ? -31.192 22.675 27.645 1.00 61.22 195 LYS A CA 1
ATOM 1671 C C . LYS A 1 195 ? -32.441 22.985 28.455 1.00 61.22 195 LYS A C 1
ATOM 1673 O O . LYS A 1 195 ? -33.488 22.374 28.238 1.00 61.22 195 LYS A O 1
ATOM 1678 N N . ILE A 1 196 ? -32.337 23.954 29.356 1.00 58.59 196 ILE A N 1
ATOM 1679 C CA . ILE A 1 196 ? -33.498 24.515 30.042 1.00 58.59 196 ILE A CA 1
ATOM 1680 C C . ILE A 1 196 ? -34.343 25.210 28.971 1.00 58.59 196 ILE A C 1
ATOM 1682 O O . ILE A 1 196 ? -33.956 26.237 28.421 1.00 58.59 196 ILE A O 1
ATOM 1686 N N . THR A 1 197 ? -35.479 24.612 28.619 1.00 55.19 197 THR A N 1
ATOM 1687 C CA . THR A 1 197 ? -36.489 25.269 27.785 1.00 55.19 197 THR A CA 1
ATOM 1688 C C . THR A 1 197 ? -37.388 26.033 28.746 1.00 55.19 197 THR A C 1
ATOM 1690 O O . THR A 1 197 ? -38.166 25.426 29.476 1.00 55.19 197 THR A O 1
ATOM 1693 N N . SER A 1 198 ? -37.217 27.352 28.826 1.00 52.66 198 SER A N 1
ATOM 1694 C CA . SER A 1 198 ? -38.119 28.221 29.582 1.00 52.66 198 SER A CA 1
ATOM 1695 C C . SER A 1 198 ? -39.505 28.188 28.928 1.00 52.66 198 SER A C 1
ATOM 1697 O O . SER A 1 198 ? -39.631 28.598 27.771 1.00 52.66 198 SER A O 1
ATOM 1699 N N . LEU A 1 199 ? -40.497 27.656 29.649 1.00 39.56 199 LEU A N 1
ATOM 1700 C CA . LEU A 1 199 ? -41.930 27.809 29.362 1.00 39.56 199 LEU A CA 1
ATOM 1701 C C . LEU A 1 199 ? -42.400 29.223 29.711 1.00 39.56 199 LEU A C 1
ATOM 1703 O O . LEU A 1 199 ? -41.925 29.749 30.744 1.00 39.56 199 LEU A O 1
#

Radius of gyration: 27.31 Å; chains: 1; bounding box: 77×56×66 Å